Protein 2NWH (pdb70)

Nearest PDB structures (foldseek):
  2nwh-assembly1_A  TM=1.003E+00  e=3.672E-69  Agrobacterium fabrum str. C58
  7vva-assembly1_A  TM=8.431E-01  e=3.767E-26  Escherichia coli
  3kzh-assembly1_A  TM=8.431E-01  e=3.754E-25  Clostridium perfringens
  3kzh-assembly1_B  TM=8.435E-01  e=4.209E-24  Clostridium perfringens
  6znx-assembly2_B  TM=8.235E-01  e=1.277E-20  Thermus sp. 2.9

Structure (mmCIF, N/CA/C/O backbone):
data_2NWH
#
_entry.id   2NWH
#
_cell.length_a   75.930
_cell.length_b   75.930
_cell.length_c   103.608
_cell.angle_alpha   90.00
_cell.angle_beta   90.00
_cell.angle_gamma   120.00
#
_symmetry.space_group_name_H-M   'P 32 2 1'
#
loop_
_entity.id
_entity.type
_entity.pdbx_description
1 polymer 'carbohydrate kinase'
2 non-polymer 'CALCIUM ION'
3 non-polymer 'CHLORIDE ION'
4 non-polymer 'SODIUM ION'
5 water water
#
loop_
_atom_site.group_PDB
_atom_site.id
_atom_site.type_symbol
_atom_site.label_atom_id
_atom_site.label_alt_id
_atom_site.label_comp_id
_atom_site.label_asym_id
_atom_site.label_entity_id
_atom_site.label_seq_id
_atom_site.pdbx_PDB_ins_code
_atom_site.Cartn_x
_atom_site.Cartn_y
_atom_site.Cartn_z
_atom_site.occupancy
_atom_site.B_iso_or_equiv
_atom_site.auth_seq_id
_atom_site.auth_comp_id
_atom_site.auth_asym_id
_atom_site.auth_atom_id
_atom_site.pdbx_PDB_model_num
ATOM 1 N N A MET A 1 3 ? 52.201 37.207 -4.291 0.50 28.38 1 MET A N 1
ATOM 2 N N B MET A 1 3 ? 51.204 38.115 -4.358 0.50 28.96 1 MET A N 1
ATOM 3 C CA A MET A 1 3 ? 51.922 36.828 -2.852 0.50 28.85 1 MET A CA 1
ATOM 4 C CA B MET A 1 3 ? 51.623 37.313 -3.158 0.50 29.09 1 MET A CA 1
ATOM 5 C C A MET A 1 3 ? 52.732 37.671 -1.856 0.50 28.23 1 MET A C 1
ATOM 6 C C B MET A 1 3 ? 52.581 38.076 -2.237 0.50 28.40 1 MET A C 1
ATOM 7 O O A MET A 1 3 ? 53.965 37.556 -1.781 0.50 27.86 1 MET A O 1
ATOM 8 O O B MET A 1 3 ? 53.779 38.212 -2.520 0.50 27.58 1 MET A O 1
ATOM 17 N N . LYS A 1 4 ? 52.036 38.530 -1.109 1.00 27.23 2 LYS A N 1
ATOM 18 C CA . LYS A 1 4 ? 52.713 39.457 -0.219 1.00 25.79 2 LYS A CA 1
ATOM 19 C C . LYS A 1 4 ? 52.407 39.121 1.225 1.00 23.23 2 LYS A C 1
ATOM 20 O O . LYS A 1 4 ? 53.226 39.374 2.092 1.00 22.76 2 LYS A O 1
ATOM 26 N N . LYS A 1 5 ? 51.227 38.563 1.459 1.00 20.85 3 LYS A N 1
ATOM 27 C CA . LYS A 1 5 ? 50.724 38.390 2.823 1.00 19.55 3 LYS A CA 1
ATOM 28 C C . LYS A 1 5 ? 50.569 36.925 3.172 1.00 17.06 3 LYS A C 1
ATOM 29 O O . LYS A 1 5 ? 49.958 36.186 2.433 1.00 16.33 3 LYS A O 1
ATOM 35 N N . ILE A 1 6 ? 51.205 36.509 4.269 1.00 14.55 4 ILE A N 1
ATOM 36 C CA . ILE A 1 6 ? 51.179 35.116 4.639 1.00 14.19 4 ILE A CA 1
ATOM 37 C C . ILE A 1 6 ? 50.575 35.036 6.020 1.00 13.85 4 ILE A C 1
ATOM 38 O O . ILE A 1 6 ? 51.027 35.755 6.943 1.00 15.07 4 ILE A O 1
ATOM 43 N N . LEU A 1 7 ? 49.579 34.179 6.182 1.00 13.11 5 LEU A N 1
ATOM 44 C CA . LEU A 1 7 ? 49.008 33.943 7.505 1.00 13.80 5 LEU A CA 1
ATOM 45 C C . LEU A 1 7 ? 49.447 32.582 8.001 1.00 14.21 5 LEU A C 1
ATOM 46 O O . LEU A 1 7 ? 49.275 31.588 7.289 1.00 13.52 5 LEU A O 1
ATOM 51 N N . VAL A 1 8 ? 49.982 32.556 9.223 1.00 13.69 6 VAL A N 1
ATOM 52 C CA . VAL A 1 8 ? 50.474 31.338 9.868 1.00 12.43 6 VAL A CA 1
ATOM 53 C C . VAL A 1 8 ? 49.532 30.940 10.985 1.00 13.51 6 VAL A C 1
ATOM 54 O O . VAL A 1 8 ? 49.174 31.774 11.836 1.00 14.84 6 VAL A O 1
ATOM 58 N N . LEU A 1 9 ? 49.108 29.689 10.983 1.00 13.19 7 LEU A N 1
ATOM 59 C CA . LEU A 1 9 ? 48.271 29.143 12.056 1.00 14.18 7 LEU A CA 1
ATOM 60 C C . LEU A 1 9 ? 48.993 27.928 12.643 1.00 15.57 7 LEU A C 1
ATOM 61 O O . LEU A 1 9 ? 49.149 26.897 11.985 1.00 16.05 7 LEU A O 1
ATOM 66 N N . GLY A 1 10 ? 49.453 28.047 13.876 1.00 14.82 8 GLY A N 1
ATOM 67 C CA . GLY A 1 10 ? 50.367 27.053 14.394 1.00 15.40 8 GLY A CA 1
ATOM 68 C C . GLY A 1 10 ? 50.815 27.374 15.796 1.00 16.22 8 GLY A C 1
ATOM 69 O O . GLY A 1 10 ? 50.138 28.098 16.516 1.00 15.70 8 GLY A O 1
ATOM 70 N N . GLY A 1 11 ? 51.947 26.800 16.167 1.00 15.33 9 GLY A N 1
ATOM 71 C CA . GLY A 1 11 ? 52.435 26.903 17.504 1.00 17.11 9 GLY A CA 1
ATOM 72 C C . GLY A 1 11 ? 53.348 28.069 17.678 1.00 17.46 9 GLY A C 1
ATOM 73 O O . GLY A 1 11 ? 54.048 28.518 16.746 1.00 17.20 9 GLY A O 1
ATOM 74 N N . ALA A 1 12 ? 53.335 28.567 18.905 1.00 17.69 10 ALA A N 1
ATOM 75 C CA . ALA A 1 12 ? 54.188 29.636 19.312 1.00 17.75 10 ALA A CA 1
ATOM 76 C C . ALA A 1 12 ? 54.291 29.416 20.808 1.00 19.66 10 ALA A C 1
ATOM 77 O O . ALA A 1 12 ? 53.319 29.540 21.521 1.00 20.61 10 ALA A O 1
ATOM 79 N N . HIS A 1 13 ? 55.470 29.008 21.284 1.00 19.53 11 HIS A N 1
ATOM 80 C CA . HIS A 1 13 ? 55.611 28.619 22.709 1.00 19.13 11 HIS A CA 1
ATOM 81 C C . HIS A 1 13 ? 56.809 29.378 23.299 1.00 17.96 11 HIS A C 1
ATOM 82 O O . HIS A 1 13 ? 57.614 29.946 22.567 1.00 16.40 11 HIS A O 1
ATOM 89 N N . ILE A 1 14 ? 56.906 29.347 24.625 1.00 18.09 12 ILE A N 1
ATOM 90 C CA . ILE A 1 14 ? 58.096 29.821 25.316 1.00 19.19 12 ILE A CA 1
ATOM 91 C C . ILE A 1 14 ? 59.092 28.650 25.440 1.00 19.25 12 ILE A C 1
ATOM 92 O O . ILE A 1 14 ? 58.729 27.511 25.790 1.00 18.73 12 ILE A O 1
ATOM 97 N N . ASP A 1 15 ? 60.350 28.953 25.143 1.00 18.58 13 ASP A N 1
ATOM 98 C CA A ASP A 1 15 ? 61.412 27.987 25.269 0.60 18.84 13 ASP A CA 1
ATOM 99 C CA B ASP A 1 15 ? 61.451 28.012 25.251 0.40 19.21 13 ASP A CA 1
ATOM 100 C C . ASP A 1 15 ? 62.304 28.471 26.402 1.00 19.06 13 ASP A C 1
ATOM 101 O O . ASP A 1 15 ? 62.940 29.520 26.291 1.00 19.94 13 ASP A O 1
ATOM 110 N N . ARG A 1 16 ? 62.340 27.691 27.478 1.00 17.46 14 ARG A N 1
ATOM 111 C CA . ARG A 1 16 ? 63.105 28.044 28.671 1.00 18.67 14 ARG A CA 1
ATOM 112 C C . ARG A 1 16 ? 64.212 26.999 28.858 1.00 19.03 14 ARG A C 1
ATOM 113 O O . ARG A 1 16 ? 63.947 25.783 28.947 1.00 18.46 14 ARG A O 1
ATOM 121 N N . ARG A 1 17 ? 65.440 27.477 28.943 1.00 19.76 15 ARG A N 1
ATOM 122 C CA . ARG A 1 17 ? 66.588 26.602 29.025 1.00 19.39 15 ARG A CA 1
ATOM 123 C C . ARG A 1 17 ? 67.379 26.972 30.282 1.00 19.13 15 ARG A C 1
ATOM 124 O O . ARG A 1 17 ? 67.826 28.109 30.436 1.00 17.25 15 ARG A O 1
ATOM 132 N N . GLY A 1 18 ? 67.505 26.009 31.194 1.00 18.13 16 GLY A N 1
ATOM 133 C CA . GLY A 1 18 ? 68.243 26.193 32.430 1.00 18.58 16 GLY A CA 1
ATOM 134 C C . GLY A 1 18 ? 69.549 25.410 32.355 1.00 19.52 16 GLY A C 1
ATOM 135 O O . GLY A 1 18 ? 69.547 24.217 32.024 1.00 20.34 16 GLY A O 1
ATOM 136 N N . MET A 1 19 ? 70.670 26.076 32.605 1.00 16.79 17 MET A N 1
ATOM 137 C CA . MET A 1 19 ? 71.936 25.411 32.521 1.00 17.22 17 MET A CA 1
ATOM 138 C C . MET A 1 19 ? 72.577 25.398 33.885 1.00 16.94 17 MET A C 1
ATOM 139 O O . MET A 1 19 ? 72.629 26.412 34.560 1.00 17.23 17 MET A O 1
ATOM 144 N N . ILE A 1 20 ? 73.047 24.228 34.276 1.00 16.75 18 ILE A N 1
ATOM 145 C CA . ILE A 1 20 ? 73.805 24.023 35.492 1.00 17.01 18 ILE A CA 1
ATOM 146 C C . ILE A 1 20 ? 75.176 24.719 35.393 1.00 18.40 18 ILE A C 1
ATOM 147 O O . ILE A 1 20 ? 75.883 24.639 34.366 1.00 17.27 18 ILE A O 1
ATOM 152 N N . GLU A 1 21 ? 75.542 25.393 36.486 1.00 18.13 19 GLU A N 1
ATOM 153 C CA . GLU A 1 21 ? 76.740 26.237 36.513 1.00 19.64 19 GLU A CA 1
ATOM 154 C C . GLU A 1 21 ? 78.002 25.519 36.952 1.00 19.67 19 GLU A C 1
ATOM 155 O O . GLU A 1 21 ? 79.088 26.032 36.743 1.00 19.44 19 GLU A O 1
ATOM 161 N N . THR A 1 22 ? 77.856 24.352 37.564 1.00 20.51 20 THR A N 1
ATOM 162 C CA . THR A 1 22 ? 78.957 23.628 38.190 1.00 23.35 20 THR A CA 1
ATOM 163 C C . THR A 1 22 ? 78.874 22.195 37.668 1.00 24.20 20 THR A C 1
ATOM 164 O O . THR A 1 22 ? 78.140 21.922 36.726 1.00 23.07 20 THR A O 1
ATOM 168 N N . GLU A 1 23 ? 79.622 21.288 38.289 1.00 25.06 21 GLU A N 1
ATOM 169 C CA A GLU A 1 23 ? 79.481 19.864 38.016 0.60 25.69 21 GLU A CA 1
ATOM 170 C CA B GLU A 1 23 ? 79.480 19.866 38.023 0.40 25.27 21 GLU A CA 1
ATOM 171 C C . GLU A 1 23 ? 78.060 19.421 38.375 1.00 25.17 21 GLU A C 1
ATOM 172 O O . GLU A 1 23 ? 77.483 19.874 39.368 1.00 25.65 21 GLU A O 1
ATOM 183 N N . THR A 1 24 ? 77.501 18.516 37.585 1.00 24.21 22 THR A N 1
ATOM 184 C CA . THR A 1 24 ? 76.147 18.017 37.822 1.00 23.67 22 THR A CA 1
ATOM 185 C C . THR A 1 24 ? 76.062 17.103 39.048 1.00 24.37 22 THR A C 1
ATOM 186 O O . THR A 1 24 ? 76.867 16.167 39.193 1.00 24.87 22 THR A O 1
ATOM 190 N N . ALA A 1 25 ? 75.084 17.377 39.909 1.00 24.11 23 ALA A N 1
ATOM 191 C CA . ALA A 1 25 ? 74.613 16.434 40.925 1.00 25.96 23 ALA A CA 1
ATOM 192 C C . ALA A 1 25 ? 73.311 15.805 40.442 1.00 25.62 23 ALA A C 1
ATOM 193 O O . ALA A 1 25 ? 72.228 16.428 40.545 1.00 25.35 23 ALA A O 1
ATOM 195 N N . PRO A 1 26 ? 73.392 14.580 39.867 1.00 26.29 24 PRO A N 1
ATOM 196 C CA . PRO A 1 26 ? 72.187 13.951 39.336 1.00 25.18 24 PRO A CA 1
ATOM 197 C C . PRO A 1 26 ? 71.128 13.684 40.405 1.00 24.18 24 PRO A C 1
ATOM 198 O O . PRO A 1 26 ? 71.459 13.443 41.573 1.00 23.73 24 PRO A O 1
ATOM 202 N N . GLY A 1 27 ? 69.870 13.764 40.000 1.00 22.59 25 GLY A N 1
ATOM 203 C CA . GLY A 1 27 ? 68.735 13.520 40.870 1.00 22.16 25 GLY A CA 1
ATOM 204 C C . GLY A 1 27 ? 68.703 14.447 42.052 1.00 22.86 25 GLY A C 1
ATOM 205 O O . GLY A 1 27 ? 68.199 14.079 43.118 1.00 22.59 25 GLY A O 1
ATOM 206 N N . ALA A 1 28 ? 69.279 15.643 41.895 1.00 22.71 26 ALA A N 1
ATOM 207 C CA . ALA A 1 28 ? 69.409 16.583 43.020 1.00 22.76 26 ALA A CA 1
ATOM 208 C C . ALA A 1 28 ? 69.356 18.060 42.556 1.00 22.24 26 ALA A C 1
ATOM 209 O O . ALA A 1 28 ? 69.271 18.333 41.351 1.00 21.34 26 ALA A O 1
ATOM 211 N N . SER A 1 29 ? 69.405 18.999 43.508 1.00 21.65 27 SER A N 1
ATOM 212 C CA . SER A 1 29 ? 69.458 20.441 43.162 1.00 21.20 27 SER A CA 1
ATOM 213 C C . SER A 1 29 ? 70.817 20.837 42.646 1.00 21.26 27 SER A C 1
ATOM 214 O O . SER A 1 29 ? 71.841 20.358 43.148 1.00 20.31 27 SER A O 1
ATOM 217 N N . ASN A 1 30 ? 70.816 21.759 41.690 1.00 20.57 28 ASN A N 1
ATOM 218 C CA . ASN A 1 30 ? 72.026 22.282 41.097 1.00 20.29 28 ASN A CA 1
ATOM 219 C C . ASN A 1 30 ? 71.848 23.771 40.911 1.00 19.98 28 ASN A C 1
ATOM 220 O O . ASN A 1 30 ? 70.755 24.209 40.563 1.00 19.67 28 ASN A O 1
ATOM 225 N N . PRO A 1 31 ? 72.914 24.561 41.147 1.00 20.94 29 PRO A N 1
ATOM 226 C CA . PRO A 1 31 ? 72.776 25.980 40.832 1.00 20.78 29 PRO A CA 1
ATOM 227 C C . PRO A 1 31 ? 72.750 26.211 39.330 1.00 20.89 29 PRO A C 1
ATOM 228 O O . PRO A 1 31 ? 73.555 25.629 38.559 1.00 21.42 29 PRO A O 1
ATOM 232 N N . GLY A 1 32 ? 71.846 27.070 38.918 1.00 21.06 30 GLY A N 1
ATOM 233 C CA . GLY A 1 32 ? 71.668 27.327 37.491 1.00 21.04 30 GLY A CA 1
ATOM 234 C C . GLY A 1 32 ? 71.038 28.664 37.204 1.00 21.73 30 GLY A C 1
ATOM 235 O O . GLY A 1 32 ? 70.676 29.402 38.112 1.00 20.39 30 GLY A O 1
ATOM 236 N N . SER A 1 33 ? 70.890 28.968 35.923 1.00 22.67 31 SER A N 1
ATOM 237 C CA . SER A 1 33 ? 70.264 30.193 35.506 1.00 24.20 31 SER A CA 1
ATOM 238 C C . SER A 1 33 ? 69.472 29.899 34.249 1.00 22.75 31 SER A C 1
ATOM 239 O O . SER A 1 33 ? 69.797 28.950 33.550 1.00 23.03 31 SER A O 1
ATOM 242 N N . TRP A 1 34 ? 68.436 30.692 33.989 1.00 22.49 32 TRP A N 1
ATOM 243 C CA . TRP A 1 34 ? 67.407 30.380 32.969 1.00 21.30 32 TRP A CA 1
ATOM 244 C C . TRP A 1 34 ? 67.556 31.342 31.802 1.00 21.78 32 TRP A C 1
ATOM 245 O O . TRP A 1 34 ? 67.746 32.557 32.053 1.00 22.93 32 TRP A O 1
ATOM 256 N N . MET A 1 35 ? 67.574 30.803 30.577 1.00 18.66 33 MET A N 1
ATOM 257 C CA A MET A 1 35 ? 67.560 31.617 29.368 0.60 20.14 33 MET A CA 1
ATOM 258 C CA B MET A 1 35 ? 67.536 31.605 29.348 0.40 19.98 33 MET A CA 1
ATOM 259 C C . MET A 1 35 ? 66.128 31.393 28.805 1.00 20.18 33 MET A C 1
ATOM 260 O O . MET A 1 35 ? 65.652 30.263 28.797 1.00 21.14 33 MET A O 1
ATOM 269 N N . GLU A 1 36 ? 65.448 32.459 28.369 1.00 20.07 34 GLU A N 1
ATOM 270 C CA . GLU A 1 36 ? 64.101 32.282 27.767 1.00 20.65 34 GLU A CA 1
ATOM 271 C C . GLU A 1 36 ? 64.069 32.865 26.347 1.00 20.30 34 GLU A C 1
ATOM 272 O O . GLU A 1 36 ? 64.675 33.908 26.081 1.00 20.69 34 GLU A O 1
ATOM 278 N N . GLU A 1 37 ? 63.369 32.215 25.437 1.00 19.73 35 GLU A N 1
ATOM 279 C CA . GLU A 1 37 ? 63.098 32.839 24.152 1.00 19.98 35 GLU A CA 1
ATOM 280 C C . GLU A 1 37 ? 61.876 32.219 23.531 1.00 19.27 35 GLU A C 1
ATOM 281 O O . GLU A 1 37 ? 61.414 31.182 23.967 1.00 18.69 35 GLU A O 1
ATOM 287 N N . ALA A 1 38 ? 61.371 32.842 22.487 1.00 18.45 36 ALA A N 1
ATOM 288 C CA . ALA A 1 38 ? 60.194 32.267 21.837 1.00 18.03 36 ALA A CA 1
ATOM 289 C C . ALA A 1 38 ? 60.603 31.182 20.819 1.00 17.14 36 ALA A C 1
ATOM 290 O O . ALA A 1 38 ? 61.723 31.194 20.238 1.00 15.65 36 ALA A O 1
ATOM 292 N N . GLY A 1 39 ? 59.706 30.239 20.602 1.00 15.99 37 GLY A N 1
ATOM 293 C CA . GLY A 1 39 ? 59.901 29.185 19.612 1.00 17.13 37 GLY A CA 1
ATOM 294 C C . GLY A 1 39 ? 58.593 28.634 19.086 1.00 16.24 37 GLY A C 1
ATOM 295 O O . GLY A 1 39 ? 57.534 29.277 19.258 1.00 16.65 37 GLY A O 1
ATOM 296 N N . GLY A 1 40 ? 58.660 27.442 18.487 1.00 16.34 38 GLY A N 1
ATOM 297 C CA . GLY A 1 40 ? 57.480 26.795 17.858 1.00 17.59 38 GLY A CA 1
ATOM 298 C C . GLY A 1 40 ? 57.684 26.786 16.350 1.00 17.83 38 GLY A C 1
ATOM 299 O O . GLY A 1 40 ? 58.153 27.781 15.764 1.00 17.41 38 GLY A O 1
ATOM 300 N N . GLY A 1 41 ? 57.380 25.660 15.709 1.00 17.19 39 GLY A N 1
ATOM 301 C CA . GLY A 1 41 ? 57.640 25.529 14.264 1.00 17.94 39 GLY A CA 1
ATOM 302 C C . GLY A 1 41 ? 56.996 26.650 13.456 1.00 16.65 39 GLY A C 1
ATOM 303 O O . GLY A 1 41 ? 57.667 27.377 12.691 1.00 16.53 39 GLY A O 1
ATOM 304 N N . GLY A 1 42 ? 55.684 26.801 13.623 1.00 16.36 40 GLY A N 1
ATOM 305 C CA . GLY A 1 42 ? 54.973 27.866 12.899 1.00 14.61 40 GLY A CA 1
ATOM 306 C C . GLY A 1 42 ? 55.497 29.244 13.222 1.00 15.00 40 GLY A C 1
ATOM 307 O O . GLY A 1 42 ? 55.708 30.071 12.314 1.00 14.17 40 GLY A O 1
ATOM 308 N N . PHE A 1 43 ? 55.709 29.533 14.511 1.00 15.00 41 PHE A N 1
ATOM 309 C CA . PHE A 1 43 ? 56.210 30.843 14.892 1.00 15.17 41 PHE A CA 1
ATOM 310 C C . PHE A 1 43 ? 57.599 31.143 14.295 1.00 13.17 41 PHE A C 1
ATOM 311 O O . PHE A 1 43 ? 57.861 32.263 13.787 1.00 13.04 41 PHE A O 1
ATOM 319 N N . ASN A 1 44 ? 58.469 30.149 14.329 1.00 13.02 42 ASN A N 1
ATOM 320 C CA . ASN A 1 44 ? 59.845 30.327 13.810 1.00 13.33 42 ASN A CA 1
ATOM 321 C C . ASN A 1 44 ? 59.782 30.561 12.285 1.00 13.93 42 ASN A C 1
ATOM 322 O O . ASN A 1 44 ? 60.469 31.454 11.738 1.00 13.76 42 ASN A O 1
ATOM 327 N N . ALA A 1 45 ? 58.916 29.802 11.601 1.00 12.62 43 ALA A N 1
ATOM 328 C CA . ALA A 1 45 ? 58.773 30.011 10.153 1.00 13.56 43 ALA A CA 1
ATOM 329 C C . ALA A 1 45 ? 58.196 31.409 9.876 1.00 13.86 43 ALA A C 1
ATOM 330 O O . ALA A 1 45 ? 58.587 32.075 8.908 1.00 13.80 43 ALA A O 1
ATOM 332 N N . ALA A 1 46 ? 57.261 31.875 10.728 1.00 14.22 44 ALA A N 1
ATOM 333 C CA . ALA A 1 46 ? 56.639 33.198 10.536 1.00 13.87 44 ALA A CA 1
ATOM 334 C C . ALA A 1 46 ? 57.703 34.262 10.615 1.00 14.61 44 ALA A C 1
ATOM 335 O O . ALA A 1 46 ? 57.732 35.146 9.758 1.00 14.43 44 ALA A O 1
ATOM 337 N N . ARG A 1 47 ? 58.526 34.214 11.660 1.00 14.74 45 ARG A N 1
ATOM 338 C CA . ARG A 1 47 ? 59.638 35.159 11.791 1.00 13.83 45 ARG A CA 1
ATOM 339 C C . ARG A 1 47 ? 60.512 35.084 10.576 1.00 14.64 45 ARG A C 1
ATOM 340 O O . ARG A 1 47 ? 60.921 36.130 10.058 1.00 14.62 45 ARG A O 1
ATOM 348 N N . ASN A 1 48 ? 60.818 33.877 10.123 1.00 13.43 46 ASN A N 1
ATOM 349 C CA . ASN A 1 48 ? 61.736 33.747 8.972 1.00 15.17 46 ASN A CA 1
ATOM 350 C C . ASN A 1 48 ? 61.163 34.381 7.728 1.00 15.40 46 ASN A C 1
ATOM 351 O O . ASN A 1 48 ? 61.881 35.073 6.998 1.00 14.95 46 ASN A O 1
ATOM 356 N N . LEU A 1 49 ? 59.878 34.123 7.458 1.00 13.70 47 LEU A N 1
ATOM 357 C CA . LEU A 1 49 ? 59.227 34.710 6.297 1.00 14.37 47 LEU A CA 1
ATOM 358 C C . LEU A 1 49 ? 59.212 36.217 6.362 1.00 15.66 47 LEU A C 1
ATOM 359 O O . LEU A 1 49 ? 59.405 36.892 5.340 1.00 15.32 47 LEU A O 1
ATOM 364 N N . SER A 1 50 ? 58.978 36.767 7.545 1.00 14.55 48 SER A N 1
ATOM 365 C CA . SER A 1 50 ? 59.065 38.236 7.727 1.00 16.65 48 SER A CA 1
ATOM 366 C C . SER A 1 50 ? 60.474 38.802 7.436 1.00 17.60 48 SER A C 1
ATOM 367 O O . SER A 1 50 ? 60.652 39.833 6.726 1.00 18.00 48 SER A O 1
ATOM 370 N N . ARG A 1 51 ? 61.472 38.091 7.927 1.00 16.84 49 ARG A N 1
ATOM 371 C CA . ARG A 1 51 ? 62.896 38.428 7.656 1.00 16.76 49 ARG A CA 1
ATOM 372 C C . ARG A 1 51 ? 63.247 38.416 6.185 1.00 17.24 49 ARG A C 1
ATOM 373 O O . ARG A 1 51 ? 64.163 39.132 5.769 1.00 18.30 49 ARG A O 1
ATOM 381 N N . LEU A 1 52 ? 62.530 37.585 5.433 1.00 16.83 50 LEU A N 1
ATOM 382 C CA . LEU A 1 52 ? 62.686 37.491 3.980 1.00 18.31 50 LEU A CA 1
ATOM 383 C C . LEU A 1 52 ? 61.773 38.441 3.207 1.00 19.37 50 LEU A C 1
ATOM 384 O O . LEU A 1 52 ? 61.712 38.386 1.982 1.00 20.20 50 LEU A O 1
ATOM 389 N N . GLY A 1 53 ? 61.079 39.332 3.915 1.00 19.13 51 GLY A N 1
ATOM 390 C CA . GLY A 1 53 ? 60.403 40.451 3.234 1.00 19.60 51 GLY A CA 1
ATOM 391 C C . GLY A 1 53 ? 58.886 40.366 3.137 1.00 19.71 51 GLY A C 1
ATOM 392 O O . GLY A 1 53 ? 58.230 41.294 2.665 1.00 18.87 51 GLY A O 1
ATOM 393 N N . PHE A 1 54 ? 58.302 39.265 3.608 1.00 19.59 52 PHE A N 1
ATOM 394 C CA . PHE A 1 54 ? 56.842 39.118 3.501 1.00 18.62 52 PHE A CA 1
ATOM 395 C C . PHE A 1 54 ? 56.121 39.826 4.619 1.00 18.54 52 PHE A C 1
ATOM 396 O O . PHE A 1 54 ? 56.692 40.053 5.661 1.00 17.27 52 PHE A O 1
ATOM 404 N N . GLU A 1 55 ? 54.847 40.148 4.389 1.00 18.53 53 GLU A N 1
ATOM 405 C CA . GLU A 1 55 ? 54.011 40.739 5.436 1.00 18.12 53 GLU A CA 1
ATOM 406 C C . GLU A 1 55 ? 53.361 39.539 6.144 1.00 17.24 53 GLU A C 1
ATOM 407 O O . GLU A 1 55 ? 52.498 38.882 5.587 1.00 17.57 53 GLU A O 1
ATOM 413 N N . VAL A 1 56 ? 53.823 39.226 7.349 1.00 15.87 54 VAL A N 1
ATOM 414 C CA . VAL A 1 56 ? 53.425 37.953 7.993 1.00 14.52 54 VAL A CA 1
ATOM 415 C C . VAL A 1 56 ? 52.567 38.233 9.204 1.00 15.04 54 VAL A C 1
ATOM 416 O O . VAL A 1 56 ? 52.885 39.145 9.989 1.00 15.32 54 VAL A O 1
ATOM 420 N N . ARG A 1 57 ? 51.478 37.459 9.331 1.00 13.81 55 ARG A N 1
ATOM 421 C CA . ARG A 1 57 ? 50.621 37.491 10.525 1.00 14.70 55 ARG A CA 1
ATOM 422 C C . ARG A 1 57 ? 50.547 36.061 11.089 1.00 14.88 55 ARG A C 1
ATOM 423 O O . ARG A 1 57 ? 50.578 35.079 10.317 1.00 16.49 55 ARG A O 1
ATOM 431 N N . ILE A 1 58 ? 50.469 35.930 12.411 1.00 13.94 56 ILE A N 1
ATOM 432 C CA . ILE A 1 58 ? 50.312 34.586 13.027 1.00 13.95 56 ILE A CA 1
ATOM 433 C C . ILE A 1 58 ? 49.122 34.544 14.001 1.00 14.19 56 ILE A C 1
ATOM 434 O O . ILE A 1 58 ? 48.891 35.490 14.758 1.00 16.68 56 ILE A O 1
ATOM 439 N N . ILE A 1 59 ? 48.401 33.426 13.984 1.00 13.90 57 ILE A N 1
ATOM 440 C CA . ILE A 1 59 ? 47.357 33.141 14.964 1.00 14.29 57 ILE A CA 1
ATOM 441 C C . ILE A 1 59 ? 47.806 31.866 15.696 1.00 14.74 57 ILE A C 1
ATOM 442 O O . ILE A 1 59 ? 47.884 30.769 15.083 1.00 14.81 57 ILE A O 1
ATOM 447 N N . ALA A 1 60 ? 48.172 32.035 16.978 1.00 15.42 58 ALA A N 1
ATOM 448 C CA . ALA A 1 60 ? 48.523 30.903 17.834 1.00 15.95 58 ALA A CA 1
ATOM 449 C C . ALA A 1 60 ? 47.744 30.955 19.154 1.00 15.25 58 ALA A C 1
ATOM 450 O O . ALA A 1 60 ? 47.553 32.054 19.708 1.00 17.29 58 ALA A O 1
ATOM 452 N N . PRO A 1 61 ? 47.346 29.790 19.690 1.00 16.51 59 PRO A N 1
ATOM 453 C CA . PRO A 1 61 ? 46.738 29.757 21.044 1.00 17.38 59 PRO A CA 1
ATOM 454 C C . PRO A 1 61 ? 47.733 30.389 22.004 1.00 17.36 59 PRO A C 1
ATOM 455 O O . PRO A 1 61 ? 48.954 30.169 21.885 1.00 19.82 59 PRO A O 1
ATOM 459 N N . ARG A 1 62 ? 47.243 31.246 22.886 1.00 17.70 60 ARG A N 1
ATOM 460 C CA . ARG A 1 62 ? 48.118 32.033 23.748 1.00 17.50 60 ARG A CA 1
ATOM 461 C C . ARG A 1 62 ? 47.472 32.095 25.137 1.00 18.06 60 ARG A C 1
ATOM 462 O O . ARG A 1 62 ? 46.263 32.233 25.251 1.00 18.58 60 ARG A O 1
ATOM 470 N N . GLY A 1 63 ? 48.291 32.067 26.176 1.00 17.73 61 GLY A N 1
ATOM 471 C CA . GLY A 1 63 ? 47.795 32.283 27.544 1.00 18.21 61 GLY A CA 1
ATOM 472 C C . GLY A 1 63 ? 47.678 33.746 27.974 1.00 18.38 61 GLY A C 1
ATOM 473 O O . GLY A 1 63 ? 48.159 34.642 27.292 1.00 18.56 61 GLY A O 1
ATOM 474 N N . GLY A 1 64 ? 47.083 34.000 29.138 1.00 19.82 62 GLY A N 1
ATOM 475 C CA . GLY A 1 64 ? 47.005 35.359 29.626 1.00 20.07 62 GLY A CA 1
ATOM 476 C C . GLY A 1 64 ? 48.195 35.763 30.486 1.00 22.47 62 GLY A C 1
ATOM 477 O O . GLY A 1 64 ? 48.005 36.468 31.474 1.00 23.19 62 GLY A O 1
ATOM 478 N N . ASP A 1 65 ? 49.401 35.317 30.135 1.00 22.03 63 ASP A N 1
ATOM 479 C CA . ASP A 1 65 ? 50.576 35.424 31.012 1.00 21.47 63 ASP A CA 1
ATOM 480 C C . ASP A 1 65 ? 51.727 36.237 30.444 1.00 21.23 63 ASP A C 1
ATOM 481 O O . ASP A 1 65 ? 51.761 36.602 29.255 1.00 21.40 63 ASP A O 1
ATOM 486 N N . VAL A 1 66 ? 52.712 36.503 31.297 1.00 22.31 64 VAL A N 1
ATOM 487 C CA . VAL A 1 66 ? 53.905 37.195 30.850 1.00 21.00 64 VAL A CA 1
ATOM 488 C C . VAL A 1 66 ? 54.733 36.398 29.833 1.00 21.42 64 VAL A C 1
ATOM 489 O O . VAL A 1 66 ? 55.411 37.001 28.993 1.00 20.47 64 VAL A O 1
ATOM 493 N N . THR A 1 67 ? 54.730 35.067 29.917 1.00 20.50 65 THR A N 1
ATOM 494 C CA . THR A 1 67 ? 55.463 34.311 28.923 1.00 21.80 65 THR A CA 1
ATOM 495 C C . THR A 1 67 ? 54.852 34.541 27.540 1.00 20.21 65 THR A C 1
ATOM 496 O O . THR A 1 67 ? 55.571 34.590 26.553 1.00 21.47 65 THR A O 1
ATOM 500 N N . GLY A 1 68 ? 53.530 34.712 27.489 1.00 19.97 66 GLY A N 1
ATOM 501 C CA . GLY A 1 68 ? 52.811 34.942 26.223 1.00 19.78 66 GLY A CA 1
ATOM 502 C C . GLY A 1 68 ? 53.226 36.287 25.663 1.00 20.46 66 GLY A C 1
ATOM 503 O O . GLY A 1 68 ? 53.349 36.453 24.436 1.00 19.91 66 GLY A O 1
ATOM 504 N N . GLU A 1 69 ? 53.443 37.249 26.561 1.00 20.63 67 GLU A N 1
ATOM 505 C CA . GLU A 1 69 ? 53.882 38.594 26.163 1.00 22.41 67 GLU A CA 1
ATOM 506 C C . GLU A 1 69 ? 55.316 38.566 25.615 1.00 20.94 67 GLU A C 1
ATOM 507 O O . GLU A 1 69 ? 55.657 39.321 24.694 1.00 21.29 67 GLU A O 1
ATOM 513 N N . VAL A 1 70 ? 56.150 37.674 26.144 1.00 20.32 68 VAL A N 1
ATOM 514 C CA . VAL A 1 70 ? 57.502 37.468 25.621 1.00 18.32 68 VAL A CA 1
ATOM 515 C C . VAL A 1 70 ? 57.429 36.965 24.137 1.00 18.85 68 VAL A C 1
ATOM 516 O O . VAL A 1 70 ? 58.201 37.424 23.262 1.00 17.43 68 VAL A O 1
ATOM 520 N N . VAL A 1 71 ? 56.505 36.047 23.872 1.00 17.63 69 VAL A N 1
ATOM 521 C CA . VAL A 1 71 ? 56.295 35.558 22.489 1.00 18.46 69 VAL A CA 1
ATOM 522 C C . VAL A 1 71 ? 55.813 36.704 21.594 1.00 18.02 69 VAL A C 1
ATOM 523 O O . VAL A 1 71 ? 56.308 36.912 20.465 1.00 17.79 69 VAL A O 1
ATOM 527 N N . ALA A 1 72 ? 54.802 37.403 22.067 1.00 17.42 70 ALA A N 1
ATOM 528 C CA . ALA A 1 72 ? 54.308 38.569 21.350 1.00 18.70 70 ALA A CA 1
ATOM 529 C C . ALA A 1 72 ? 55.442 39.567 21.015 1.00 19.99 70 ALA A C 1
ATOM 530 O O . ALA A 1 72 ? 55.533 40.076 19.889 1.00 20.96 70 ALA A O 1
ATOM 532 N N . GLU A 1 73 ? 56.314 39.829 21.975 1.00 20.16 71 GLU A N 1
ATOM 533 C CA . GLU A 1 73 ? 57.434 40.759 21.754 1.00 20.88 71 GLU A CA 1
ATOM 534 C C . GLU A 1 73 ? 58.413 40.256 20.701 1.00 19.55 71 GLU A C 1
ATOM 535 O O . GLU A 1 73 ? 58.933 41.056 19.883 1.00 18.83 71 GLU A O 1
ATOM 541 N N . ALA A 1 74 ? 58.708 38.953 20.742 1.00 18.70 72 ALA A N 1
ATOM 542 C CA . ALA A 1 74 ? 59.603 38.343 19.757 1.00 18.49 72 ALA A CA 1
ATOM 543 C C . ALA A 1 74 ? 58.957 38.432 18.361 1.00 18.16 72 ALA A C 1
ATOM 544 O O . ALA A 1 74 ? 59.666 38.627 17.363 1.00 18.66 72 ALA A O 1
ATOM 546 N N . ALA A 1 75 ? 57.633 38.250 18.295 1.00 18.66 73 ALA A N 1
ATOM 547 C CA . ALA A 1 75 ? 56.882 38.483 17.044 1.00 18.97 73 ALA A CA 1
ATOM 548 C C . ALA A 1 75 ? 57.125 39.922 16.526 1.00 19.54 73 ALA A C 1
ATOM 549 O O . ALA A 1 75 ? 57.546 40.112 15.380 1.00 20.29 73 ALA A O 1
ATOM 551 N N . ARG A 1 76 ? 56.864 40.917 17.371 1.00 20.56 74 ARG A N 1
ATOM 552 C CA . ARG A 1 76 ? 57.050 42.314 16.993 1.00 21.79 74 ARG A CA 1
ATOM 553 C C . ARG A 1 76 ? 58.477 42.621 16.580 1.00 21.67 74 ARG A C 1
ATOM 554 O O . ARG A 1 76 ? 58.678 43.365 15.594 1.00 21.54 74 ARG A O 1
ATOM 562 N N . GLN A 1 77 ? 59.470 42.040 17.276 1.00 20.89 75 GLN A N 1
ATOM 563 C CA A GLN A 1 77 ? 60.878 42.255 16.925 0.50 21.24 75 GLN A CA 1
ATOM 564 C CA B GLN A 1 77 ? 60.881 42.266 16.920 0.50 21.12 75 GLN A CA 1
ATOM 565 C C . GLN A 1 77 ? 61.210 41.780 15.516 1.00 21.09 75 GLN A C 1
ATOM 566 O O . GLN A 1 77 ? 62.100 42.317 14.849 1.00 19.38 75 GLN A O 1
ATOM 577 N N . ALA A 1 78 ? 60.502 40.747 15.070 1.00 19.73 76 ALA A N 1
ATOM 578 C CA . ALA A 1 78 ? 60.737 40.187 13.750 1.00 19.28 76 ALA A CA 1
ATOM 579 C C . ALA A 1 78 ? 59.785 40.785 12.709 1.00 19.29 76 ALA A C 1
ATOM 580 O O . ALA A 1 78 ? 59.808 40.373 11.539 1.00 20.18 76 ALA A O 1
ATOM 582 N N . GLY A 1 79 ? 58.958 41.742 13.115 1.00 18.01 77 GLY A N 1
ATOM 583 C CA . GLY A 1 79 ? 57.969 42.331 12.177 1.00 19.56 77 GLY A CA 1
ATOM 584 C C . GLY A 1 79 ? 56.730 41.482 11.890 1.00 19.18 77 GLY A C 1
ATOM 585 O O . GLY A 1 79 ? 55.959 41.769 10.968 1.00 19.06 77 GLY A O 1
ATOM 586 N N . VAL A 1 80 ? 56.488 40.460 12.712 1.00 18.79 78 VAL A N 1
ATOM 587 C CA . VAL A 1 80 ? 55.320 39.594 12.527 1.00 17.17 78 VAL A CA 1
ATOM 588 C C . VAL A 1 80 ? 54.176 40.225 13.280 1.00 18.84 78 VAL A C 1
ATOM 589 O O . VAL A 1 80 ? 54.327 40.586 14.472 1.00 17.88 78 VAL A O 1
ATOM 593 N N . GLU A 1 81 ? 53.027 40.311 12.614 1.00 18.30 79 GLU A N 1
ATOM 594 C CA . GLU A 1 81 ? 51.774 40.714 13.266 1.00 18.85 79 GLU A CA 1
ATOM 595 C C . GLU A 1 81 ? 51.228 39.552 14.100 1.00 18.52 79 GLU A C 1
ATOM 596 O O . GLU A 1 81 ? 50.867 38.505 13.576 1.00 18.04 79 GLU A O 1
ATOM 602 N N . ASP A 1 82 ? 51.216 39.738 15.407 1.00 18.62 80 ASP A N 1
ATOM 603 C CA . ASP A 1 82 ? 50.782 38.710 16.363 1.00 20.12 80 ASP A CA 1
ATOM 604 C C . ASP A 1 82 ? 49.336 38.978 16.698 1.00 18.92 80 ASP A C 1
ATOM 605 O O . ASP A 1 82 ? 49.047 39.944 17.412 1.00 19.82 80 ASP A O 1
ATOM 610 N N . THR A 1 83 ? 48.437 38.138 16.205 1.00 17.63 81 THR A N 1
ATOM 611 C CA . THR A 1 83 ? 47.012 38.222 16.616 1.00 16.72 81 THR A CA 1
ATOM 612 C C . THR A 1 83 ? 46.647 36.892 17.283 1.00 17.07 81 THR A C 1
ATOM 613 O O . THR A 1 83 ? 46.165 35.992 16.643 1.00 16.03 81 THR A O 1
ATOM 617 N N . PRO A 1 84 ? 46.916 36.757 18.589 1.00 17.24 82 PRO A N 1
ATOM 618 C CA . PRO A 1 84 ? 46.821 35.461 19.263 1.00 17.19 82 PRO A CA 1
ATOM 619 C C . PRO A 1 84 ? 45.392 35.026 19.536 1.00 17.25 82 PRO A C 1
ATOM 620 O O . PRO A 1 84 ? 44.463 35.871 19.681 1.00 17.62 82 PRO A O 1
ATOM 624 N N . PHE A 1 85 ? 45.201 33.707 19.608 1.00 18.08 83 PHE A N 1
ATOM 625 C CA . PHE A 1 85 ? 43.931 33.130 20.103 1.00 17.30 83 PHE A CA 1
ATOM 626 C C . PHE A 1 85 ? 44.066 33.035 21.626 1.00 16.70 83 PHE A C 1
ATOM 627 O O . PHE A 1 85 ? 44.449 32.007 22.176 1.00 16.51 83 PHE A O 1
ATOM 635 N N . THR A 1 86 ? 43.775 34.138 22.309 1.00 17.39 84 THR A N 1
ATOM 636 C CA . THR A 1 86 ? 44.081 34.303 23.763 1.00 18.46 84 THR A CA 1
ATOM 637 C C . THR A 1 86 ? 43.055 33.656 24.664 1.00 18.35 84 THR A C 1
ATOM 638 O O . THR A 1 86 ? 41.823 33.869 24.474 1.00 17.79 84 THR A O 1
ATOM 642 N N . PHE A 1 87 ? 43.544 32.875 25.644 1.00 17.70 85 PHE A N 1
ATOM 643 C CA . PHE A 1 87 ? 42.704 32.295 26.708 1.00 18.86 85 PHE A CA 1
ATOM 644 C C . PHE A 1 87 ? 43.236 32.772 28.034 1.00 18.13 85 PHE A C 1
ATOM 645 O O . PHE A 1 87 ? 44.239 32.265 28.535 1.00 17.88 85 PHE A O 1
ATOM 653 N N . LEU A 1 88 ? 42.596 33.822 28.542 1.00 18.34 86 LEU A N 1
ATOM 654 C CA . LEU A 1 88 ? 43.180 34.628 29.614 1.00 19.21 86 LEU A CA 1
ATOM 655 C C . LEU A 1 88 ? 43.414 33.840 30.895 1.00 20.18 86 LEU A C 1
ATOM 656 O O . LEU A 1 88 ? 44.414 34.093 31.619 1.00 21.21 86 LEU A O 1
ATOM 661 N N . ASP A 1 89 ? 42.560 32.844 31.134 1.00 19.64 87 ASP A N 1
ATOM 662 C CA . ASP A 1 89 ? 42.696 31.920 32.286 1.00 21.04 87 ASP A CA 1
ATOM 663 C C . ASP A 1 89 ? 43.822 30.873 32.165 1.00 21.35 87 ASP A C 1
ATOM 664 O O . ASP A 1 89 ? 44.112 30.148 33.119 1.00 21.52 87 ASP A O 1
ATOM 669 N N . ARG A 1 90 ? 44.455 30.760 31.003 1.00 20.76 88 ARG A N 1
ATOM 670 C CA . ARG A 1 90 ? 45.388 29.643 30.771 1.00 19.59 88 ARG A CA 1
ATOM 671 C C . ARG A 1 90 ? 46.822 30.096 30.609 1.00 19.24 88 ARG A C 1
ATOM 672 O O . ARG A 1 90 ? 47.114 31.311 30.499 1.00 18.55 88 ARG A O 1
ATOM 680 N N . ARG A 1 91 ? 47.725 29.114 30.634 1.00 18.71 89 ARG A N 1
ATOM 681 C CA . ARG A 1 91 ? 49.167 29.383 30.450 1.00 19.99 89 ARG A CA 1
ATOM 682 C C . ARG A 1 91 ? 49.583 29.129 29.000 1.00 18.88 89 ARG A C 1
ATOM 683 O O . ARG A 1 91 ? 49.106 28.184 28.386 1.00 18.50 89 ARG A O 1
ATOM 691 N N . THR A 1 92 ? 50.513 29.941 28.509 1.00 19.00 90 THR A N 1
ATOM 692 C CA . THR A 1 92 ? 51.074 29.792 27.168 1.00 19.51 90 THR A CA 1
ATOM 693 C C . THR A 1 92 ? 51.896 28.482 27.119 1.00 18.36 90 THR A C 1
ATOM 694 O O . THR A 1 92 ? 52.592 28.117 28.097 1.00 19.25 90 THR A O 1
ATOM 698 N N . PRO A 1 93 ? 51.776 27.704 26.030 1.00 19.37 91 PRO A N 1
ATOM 699 C CA . PRO A 1 93 ? 52.574 26.468 25.959 1.00 18.00 91 PRO A CA 1
ATOM 700 C C . PRO A 1 93 ? 54.075 26.738 26.213 1.00 18.03 91 PRO A C 1
ATOM 701 O O . PRO A 1 93 ? 54.577 27.815 25.894 1.00 17.49 91 PRO A O 1
ATOM 705 N N . SER A 1 94 ? 54.775 25.748 26.748 1.00 17.24 92 SER A N 1
ATOM 706 C CA . SER A 1 94 ? 56.200 25.923 27.125 1.00 17.74 92 SER A CA 1
ATOM 707 C C . SER A 1 94 ? 56.973 24.665 26.883 1.00 17.58 92 SER A C 1
ATOM 708 O O . SER A 1 94 ? 56.420 23.566 26.985 1.00 18.10 92 SER A O 1
ATOM 711 N N . TYR A 1 95 ? 58.243 24.818 26.480 1.00 16.04 93 TYR A N 1
ATOM 712 C CA . TYR A 1 95 ? 59.233 23.753 26.445 1.00 15.93 93 TYR A CA 1
ATOM 713 C C . TYR A 1 95 ? 60.343 24.167 27.464 1.00 15.61 93 TYR A C 1
ATOM 714 O O . TYR A 1 95 ? 60.957 25.218 27.330 1.00 14.50 93 TYR A O 1
ATOM 723 N N . THR A 1 96 ? 60.572 23.350 28.486 1.00 13.91 94 THR A N 1
ATOM 724 C CA . THR A 1 96 ? 61.541 23.681 29.543 1.00 15.96 94 THR A CA 1
ATOM 725 C C . THR A 1 96 ? 62.608 22.600 29.588 1.00 16.29 94 THR A C 1
ATOM 726 O O . THR A 1 96 ? 62.276 21.447 29.762 1.00 17.09 94 THR A O 1
ATOM 730 N N . ALA A 1 97 ? 63.879 22.958 29.367 1.00 17.11 95 ALA A N 1
ATOM 731 C CA . ALA A 1 97 ? 64.967 21.985 29.396 1.00 17.48 95 ALA A CA 1
ATOM 732 C C . ALA A 1 97 ? 65.934 22.334 30.520 1.00 17.40 95 ALA A C 1
ATOM 733 O O . ALA A 1 97 ? 66.224 23.532 30.792 1.00 19.30 95 ALA A O 1
ATOM 735 N N . ILE A 1 98 ? 66.478 21.310 31.141 1.00 16.03 96 ILE A N 1
ATOM 736 C CA . ILE A 1 98 ? 67.589 21.544 32.050 1.00 14.74 96 ILE A CA 1
ATOM 737 C C . ILE A 1 98 ? 68.822 20.838 31.452 1.00 16.55 96 ILE A C 1
ATOM 738 O O . ILE A 1 98 ? 68.769 19.644 31.146 1.00 16.33 96 ILE A O 1
ATOM 743 N N . LEU A 1 99 ? 69.904 21.587 31.282 1.00 16.29 97 LEU A N 1
ATOM 744 C CA . LEU A 1 99 ? 71.162 21.110 30.665 1.00 18.28 97 LEU A CA 1
ATOM 745 C C . LEU A 1 99 ? 72.309 21.148 31.665 1.00 17.98 97 LEU A C 1
ATOM 746 O O . LEU A 1 99 ? 72.350 22.002 32.582 1.00 17.86 97 LEU A O 1
ATOM 751 N N . GLU A 1 100 ? 73.236 20.218 31.486 1.00 17.81 98 GLU A N 1
ATOM 752 C CA . GLU A 1 100 ? 74.508 20.217 32.212 1.00 17.76 98 GLU A CA 1
ATOM 753 C C . GLU A 1 100 ? 75.331 21.406 31.737 1.00 17.74 98 GLU A C 1
ATOM 754 O O . GLU A 1 100 ? 75.017 22.006 30.708 1.00 17.60 98 GLU A O 1
ATOM 760 N N . ARG A 1 101 ? 76.390 21.743 32.468 1.00 17.73 99 ARG A N 1
ATOM 761 C CA . ARG A 1 101 ? 77.269 22.862 32.093 1.00 19.22 99 ARG A CA 1
ATOM 762 C C . ARG A 1 101 ? 77.917 22.667 30.708 1.00 20.40 99 ARG A C 1
ATOM 763 O O . ARG A 1 101 ? 78.286 23.649 30.027 1.00 20.68 99 ARG A O 1
ATOM 771 N N . ASP A 1 102 ? 78.096 21.407 30.323 1.00 21.56 100 ASP A N 1
ATOM 772 C CA . ASP A 1 102 ? 78.697 21.047 29.036 1.00 23.49 100 ASP A CA 1
ATOM 773 C C . ASP A 1 102 ? 77.715 21.014 27.882 1.00 24.55 100 ASP A C 1
ATOM 774 O O . ASP A 1 102 ? 78.050 20.535 26.790 1.00 25.65 100 ASP A O 1
ATOM 779 N N . GLY A 1 103 ? 76.497 21.497 28.135 1.00 23.17 101 GLY A N 1
ATOM 780 C CA . GLY A 1 103 ? 75.389 21.474 27.191 1.00 22.87 101 GLY A CA 1
ATOM 781 C C . GLY A 1 103 ? 74.598 20.180 27.047 1.00 22.85 101 GLY A C 1
ATOM 782 O O . GLY A 1 103 ? 73.641 20.134 26.290 1.00 23.68 101 GLY A O 1
ATOM 783 N N . ASN A 1 104 ? 74.972 19.112 27.731 1.00 23.27 102 ASN A N 1
ATOM 784 C CA . ASN A 1 104 ? 74.194 17.890 27.603 1.00 23.27 102 ASN A CA 1
ATOM 785 C C . ASN A 1 104 ? 72.764 18.053 28.171 1.00 23.36 102 ASN A C 1
ATOM 786 O O . ASN A 1 104 ? 72.604 18.555 29.277 1.00 22.40 102 ASN A O 1
ATOM 791 N N . LEU A 1 105 ? 71.746 17.614 27.421 1.00 21.97 103 LEU A N 1
ATOM 792 C CA . LEU A 1 105 ? 70.351 17.649 27.911 1.00 20.52 103 LEU A CA 1
ATOM 793 C C . LEU A 1 105 ? 70.140 16.617 29.014 1.00 20.49 103 LEU A C 1
ATOM 794 O O . LEU A 1 105 ? 70.296 15.399 28.800 1.00 20.33 103 LEU A O 1
ATOM 799 N N . VAL A 1 106 ? 69.787 17.096 30.208 1.00 19.38 104 VAL A N 1
ATOM 800 C CA . VAL A 1 106 ? 69.414 16.184 31.253 1.00 19.42 104 VAL A CA 1
ATOM 801 C C . VAL A 1 106 ? 68.012 15.666 31.003 1.00 19.69 104 VAL A C 1
ATOM 802 O O . VAL A 1 106 ? 67.789 14.434 31.020 1.00 19.78 104 VAL A O 1
ATOM 806 N N . ILE A 1 107 ? 67.064 16.591 30.823 1.00 18.08 105 ILE A N 1
ATOM 807 C CA . ILE A 1 107 ? 65.652 16.217 30.667 1.00 18.57 105 ILE A CA 1
ATOM 808 C C . ILE A 1 107 ? 64.932 17.489 30.242 1.00 18.10 105 ILE A C 1
ATOM 809 O O . ILE A 1 107 ? 65.424 18.596 30.480 1.00 18.46 105 ILE A O 1
ATOM 814 N N . ALA A 1 108 ? 63.815 17.330 29.538 1.00 17.15 106 ALA A N 1
ATOM 815 C CA . ALA A 1 108 ? 63.008 18.461 29.128 1.00 16.84 106 ALA A CA 1
ATOM 816 C C . ALA A 1 108 ? 61.547 18.076 29.317 1.00 16.63 106 ALA A C 1
ATOM 817 O O . ALA A 1 108 ? 61.180 16.887 29.241 1.00 16.53 106 ALA A O 1
ATOM 819 N N . LEU A 1 109 ? 60.747 19.076 29.637 1.00 15.95 107 LEU A N 1
ATOM 820 C CA . LEU A 1 109 ? 59.323 18.923 29.837 1.00 17.58 107 LEU A CA 1
ATOM 821 C C . LEU A 1 109 ? 58.575 19.880 28.875 1.00 16.60 107 LEU A C 1
ATOM 822 O O . LEU A 1 109 ? 58.815 21.114 28.863 1.00 17.12 107 LEU A O 1
ATOM 827 N N . ALA A 1 110 ? 57.689 19.301 28.085 1.00 17.18 108 ALA A N 1
ATOM 828 C CA . ALA A 1 110 ? 56.845 20.069 27.142 1.00 16.98 108 ALA A CA 1
ATOM 829 C C . ALA A 1 110 ? 55.419 20.085 27.662 1.00 17.11 108 ALA A C 1
ATOM 830 O O . ALA A 1 110 ? 54.841 19.041 27.956 1.00 15.41 108 ALA A O 1
ATOM 832 N N . ASP A 1 111 ? 54.859 21.285 27.783 1.00 17.92 109 ASP A N 1
ATOM 833 C CA . ASP A 1 111 ? 53.439 21.445 28.045 1.00 19.12 109 ASP A CA 1
ATOM 834 C C . ASP A 1 111 ? 52.772 22.113 26.835 1.00 17.90 109 ASP A C 1
ATOM 835 O O . ASP A 1 111 ? 52.767 23.328 26.725 1.00 18.29 109 ASP A O 1
ATOM 840 N N . MET A 1 112 ? 52.199 21.317 25.949 1.00 18.31 110 MET A N 1
ATOM 841 C CA . MET A 1 112 ? 51.627 21.843 24.718 1.00 19.25 110 MET A CA 1
ATOM 842 C C . MET A 1 112 ? 50.071 21.767 24.700 1.00 20.23 110 MET A C 1
ATOM 843 O O . MET A 1 112 ? 49.466 21.918 23.635 1.00 19.78 110 MET A O 1
ATOM 848 N N . ASP A 1 113 ? 49.446 21.519 25.861 1.00 20.04 111 ASP A N 1
ATOM 849 C CA . ASP A 1 113 ? 48.024 21.243 25.908 1.00 20.35 111 ASP A CA 1
ATOM 850 C C . ASP A 1 113 ? 47.171 22.384 25.401 1.00 18.56 111 ASP A C 1
ATOM 851 O O . ASP A 1 113 ? 46.056 22.136 24.933 1.00 17.25 111 ASP A O 1
ATOM 856 N N . LEU A 1 114 ? 47.643 23.627 25.521 1.00 17.21 112 LEU A N 1
ATOM 857 C CA . LEU A 1 114 ? 46.796 24.749 25.074 1.00 16.89 112 LEU A CA 1
ATOM 858 C C . LEU A 1 114 ? 46.363 24.608 23.620 1.00 17.84 112 LEU A C 1
ATOM 859 O O . LEU A 1 114 ? 45.265 25.050 23.276 1.00 15.75 112 LEU A O 1
ATOM 864 N N . TYR A 1 115 ? 47.204 23.985 22.771 1.00 17.77 113 TYR A N 1
ATOM 865 C CA . TYR A 1 115 ? 46.854 23.827 21.323 1.00 19.04 113 TYR A CA 1
ATOM 866 C C . TYR A 1 115 ? 45.568 23.032 21.099 1.00 19.01 113 TYR A C 1
ATOM 867 O O . TYR A 1 115 ? 44.897 23.196 20.078 1.00 17.64 113 TYR A O 1
ATOM 876 N N . LYS A 1 116 ? 45.234 22.161 22.045 1.00 19.67 114 LYS A N 1
ATOM 877 C CA . LYS A 1 116 ? 43.985 21.372 21.971 1.00 19.81 114 LYS A CA 1
ATOM 878 C C . LYS A 1 116 ? 42.745 22.247 21.983 1.00 19.73 114 LYS A C 1
ATOM 879 O O . LYS A 1 116 ? 41.689 21.782 21.565 1.00 19.07 114 LYS A O 1
ATOM 885 N N . LEU A 1 117 ? 42.875 23.498 22.440 1.00 18.79 115 LEU A N 1
ATOM 886 C CA . LEU A 1 117 ? 41.736 24.438 22.436 1.00 19.87 115 LEU A CA 1
ATOM 887 C C . LEU A 1 117 ? 41.454 25.016 21.063 1.00 19.72 115 LEU A C 1
ATOM 888 O O . LEU A 1 117 ? 40.379 25.595 20.838 1.00 19.52 115 LEU A O 1
ATOM 893 N N . PHE A 1 118 ? 42.396 24.862 20.139 1.00 17.83 116 PHE A N 1
ATOM 894 C CA . PHE A 1 118 ? 42.180 25.380 18.796 1.00 18.87 116 PHE A CA 1
ATOM 895 C C . PHE A 1 118 ? 41.395 24.321 17.999 1.00 18.90 116 PHE A C 1
ATOM 896 O O . PHE A 1 118 ? 41.945 23.563 17.212 1.00 19.92 116 PHE A O 1
ATOM 904 N N . THR A 1 119 ? 40.097 24.275 18.244 1.00 18.92 117 THR A N 1
ATOM 905 C CA . THR A 1 119 ? 39.238 23.220 17.707 1.00 18.71 117 THR A CA 1
ATOM 906 C C . THR A 1 119 ? 38.647 23.653 16.353 1.00 18.85 117 THR A C 1
ATOM 907 O O . THR A 1 119 ? 38.767 24.829 15.960 1.00 18.56 117 THR A O 1
ATOM 911 N N . PRO A 1 120 ? 38.068 22.694 15.588 1.00 20.59 118 PRO A N 1
ATOM 912 C CA . PRO A 1 120 ? 37.444 23.136 14.312 1.00 20.54 118 PRO A CA 1
ATOM 913 C C . PRO A 1 120 ? 36.391 24.211 14.502 1.00 20.40 118 PRO A C 1
ATOM 914 O O . PRO A 1 120 ? 36.309 25.142 13.706 1.00 20.77 118 PRO A O 1
ATOM 918 N N . ARG A 1 121 ? 35.613 24.095 15.574 1.00 21.19 119 ARG A N 1
ATOM 919 C CA . ARG A 1 121 ? 34.601 25.096 15.905 1.00 21.94 119 ARG A CA 1
ATOM 920 C C . ARG A 1 121 ? 35.213 26.476 16.012 1.00 20.67 119 ARG A C 1
ATOM 921 O O . ARG A 1 121 ? 34.698 27.439 15.450 1.00 21.43 119 ARG A O 1
ATOM 929 N N . ARG A 1 122 ? 36.344 26.581 16.704 1.00 19.67 120 ARG A N 1
ATOM 930 C CA . ARG A 1 122 ? 37.001 27.865 16.853 1.00 18.80 120 ARG A CA 1
ATOM 931 C C . ARG A 1 122 ? 37.641 28.354 15.557 1.00 18.66 120 ARG A C 1
ATOM 932 O O . ARG A 1 122 ? 37.684 29.553 15.312 1.00 18.75 120 ARG A O 1
ATOM 940 N N . LEU A 1 123 ? 38.159 27.428 14.743 1.00 18.41 121 LEU A N 1
ATOM 941 C CA . LEU A 1 123 ? 38.796 27.804 13.495 1.00 19.11 121 LEU A CA 1
ATOM 942 C C . LEU A 1 123 ? 37.732 28.428 12.569 1.00 19.94 121 LEU A C 1
ATOM 943 O O . LEU A 1 123 ? 38.043 29.306 11.765 1.00 20.55 121 LEU A O 1
ATOM 948 N N . LYS A 1 124 ? 36.500 27.969 12.725 1.00 20.67 122 LYS A N 1
ATOM 949 C CA . LYS A 1 124 ? 35.403 28.326 11.793 1.00 23.04 122 LYS A CA 1
ATOM 950 C C . LYS A 1 124 ? 34.750 29.672 12.106 1.00 22.74 122 LYS A C 1
ATOM 951 O O . LYS A 1 124 ? 33.780 30.055 11.444 1.00 25.71 122 LYS A O 1
ATOM 957 N N . VAL A 1 125 ? 35.228 30.388 13.122 1.00 21.62 123 VAL A N 1
ATOM 958 C CA . VAL A 1 125 ? 34.629 31.686 13.468 1.00 21.79 123 VAL A CA 1
ATOM 959 C C . VAL A 1 125 ? 34.898 32.717 12.365 1.00 22.23 123 VAL A C 1
ATOM 960 O O . VAL A 1 125 ? 35.950 32.675 11.747 1.00 22.25 123 VAL A O 1
ATOM 964 N N . ARG A 1 126 ? 33.972 33.660 12.137 1.00 21.62 124 ARG A N 1
ATOM 965 C CA . ARG A 1 126 ? 34.199 34.683 11.115 1.00 21.98 124 ARG A CA 1
ATOM 966 C C . ARG A 1 126 ? 35.579 35.333 11.171 1.00 21.11 124 ARG A C 1
ATOM 967 O O . ARG A 1 126 ? 36.174 35.584 10.126 1.00 19.52 124 ARG A O 1
ATOM 975 N N . ALA A 1 127 ? 36.067 35.642 12.374 1.00 19.62 125 ALA A N 1
ATOM 976 C CA . ALA A 1 127 ? 37.310 36.403 12.490 1.00 19.82 125 ALA A CA 1
ATOM 977 C C . ALA A 1 127 ? 38.500 35.671 11.857 1.00 20.25 125 ALA A C 1
ATOM 978 O O . ALA A 1 127 ? 39.371 36.313 11.243 1.00 21.84 125 ALA A O 1
ATOM 980 N N . VAL A 1 128 ? 38.531 34.337 11.968 1.00 19.89 126 VAL A N 1
ATOM 981 C CA . VAL A 1 128 ? 39.632 33.539 11.394 1.00 19.31 126 VAL A CA 1
ATOM 982 C C . VAL A 1 128 ? 39.429 33.485 9.862 1.00 19.96 126 VAL A C 1
ATOM 983 O O . VAL A 1 128 ? 40.381 33.646 9.104 1.00 18.16 126 VAL A O 1
ATOM 987 N N . ARG A 1 129 ? 38.187 33.279 9.415 1.00 18.36 127 ARG A N 1
ATOM 988 C CA A ARG A 1 129 ? 37.926 33.258 7.961 0.60 19.10 127 ARG A CA 1
ATOM 989 C CA B ARG A 1 129 ? 37.882 33.260 7.974 0.40 18.95 127 ARG A CA 1
ATOM 990 C C . ARG A 1 129 ? 38.324 34.565 7.294 1.00 18.10 127 ARG A C 1
ATOM 991 O O . ARG A 1 129 ? 38.885 34.550 6.224 1.00 19.19 127 ARG A O 1
ATOM 1006 N N . GLU A 1 130 ? 38.057 35.688 7.941 1.00 18.57 128 GLU A N 1
ATOM 1007 C CA . GLU A 1 130 ? 38.444 36.989 7.425 1.00 19.07 128 GLU A CA 1
ATOM 1008 C C . GLU A 1 130 ? 39.991 37.159 7.411 1.00 19.49 128 GLU A C 1
ATOM 1009 O O . GLU A 1 130 ? 40.547 37.757 6.497 1.00 19.23 128 GLU A O 1
ATOM 1015 N N . ALA A 1 131 ? 40.664 36.651 8.427 1.00 16.45 129 ALA A N 1
ATOM 1016 C CA . ALA A 1 131 ? 42.143 36.651 8.388 1.00 15.88 129 ALA A CA 1
ATOM 1017 C C . ALA A 1 131 ? 42.630 35.910 7.154 1.00 15.94 129 ALA A C 1
ATOM 1018 O O . ALA A 1 131 ? 43.568 36.384 6.420 1.00 15.90 129 ALA A O 1
ATOM 1020 N N . ILE A 1 132 ? 42.014 34.754 6.908 1.00 17.09 130 ILE A N 1
ATOM 1021 C CA . ILE A 1 132 ? 42.345 33.931 5.726 1.00 18.01 130 ILE A CA 1
ATOM 1022 C C . ILE A 1 132 ? 42.111 34.712 4.413 1.00 19.04 130 ILE A C 1
ATOM 1023 O O . ILE A 1 132 ? 42.988 34.757 3.531 1.00 17.95 130 ILE A O 1
ATOM 1028 N N . ILE A 1 133 ? 40.966 35.390 4.322 1.00 18.49 131 ILE A N 1
ATOM 1029 C CA . ILE A 1 133 ? 40.605 36.092 3.092 1.00 19.68 131 ILE A CA 1
ATOM 1030 C C . ILE A 1 133 ? 41.545 37.288 2.852 1.00 19.30 131 ILE A C 1
ATOM 1031 O O . ILE A 1 133 ? 41.806 37.690 1.690 1.00 19.14 131 ILE A O 1
ATOM 1036 N N . ALA A 1 134 ? 42.049 37.858 3.945 1.00 18.91 132 ALA A N 1
ATOM 1037 C CA . ALA A 1 134 ? 42.990 38.980 3.869 1.00 18.93 132 ALA A CA 1
ATOM 1038 C C . ALA A 1 134 ? 44.402 38.531 3.462 1.00 20.37 132 ALA A C 1
ATOM 1039 O O . ALA A 1 134 ? 45.259 39.376 3.115 1.00 21.00 132 ALA A O 1
ATOM 1041 N N . SER A 1 135 ? 44.664 37.226 3.509 1.00 18.99 133 SER A N 1
ATOM 1042 C CA A SER A 1 135 ? 46.018 36.713 3.234 0.60 19.10 133 SER A CA 1
ATOM 1043 C CA B SER A 1 135 ? 46.015 36.726 3.231 0.40 18.88 133 SER A CA 1
ATOM 1044 C C . SER A 1 135 ? 46.165 36.255 1.779 1.00 19.12 133 SER A C 1
ATOM 1045 O O . SER A 1 135 ? 45.166 36.118 1.054 1.00 18.60 133 SER A O 1
ATOM 1050 N N . ASP A 1 136 ? 47.404 35.986 1.352 1.00 18.86 134 ASP A N 1
ATOM 1051 C CA . ASP A 1 136 ? 47.678 35.457 0.003 1.00 18.87 134 ASP A CA 1
ATOM 1052 C C . ASP A 1 136 ? 48.156 33.991 0.011 1.00 19.46 134 ASP A C 1
ATOM 1053 O O . ASP A 1 136 ? 48.098 33.298 -1.005 1.00 19.43 134 ASP A O 1
ATOM 1058 N N . PHE A 1 137 ? 48.653 33.536 1.156 1.00 19.46 135 PHE A N 1
ATOM 1059 C CA . PHE A 1 137 ? 49.238 32.216 1.312 1.00 19.73 135 PHE A CA 1
ATOM 1060 C C . PHE A 1 137 ? 49.102 31.842 2.800 1.00 20.05 135 PHE A C 1
ATOM 1061 O O . PHE A 1 137 ? 49.354 32.686 3.672 1.00 19.61 135 PHE A O 1
ATOM 1069 N N . LEU A 1 138 ? 48.738 30.592 3.072 1.00 19.07 136 LEU A N 1
ATOM 1070 C CA . LEU A 1 138 ? 48.574 30.073 4.444 1.00 17.98 136 LEU A CA 1
ATOM 1071 C C . LEU A 1 138 ? 49.698 29.122 4.799 1.00 19.01 136 LEU A C 1
ATOM 1072 O O . LEU A 1 138 ? 50.219 28.383 3.916 1.00 18.20 136 LEU A O 1
ATOM 1077 N N . LEU A 1 139 ? 50.051 29.117 6.089 1.00 17.26 137 LEU A N 1
ATOM 1078 C CA . LEU A 1 139 ? 51.007 28.153 6.583 1.00 17.57 137 LEU A CA 1
ATOM 1079 C C . LEU A 1 139 ? 50.503 27.614 7.900 1.00 18.56 137 LEU A C 1
ATOM 1080 O O . LEU A 1 139 ? 50.155 28.387 8.795 1.00 19.12 137 LEU A O 1
ATOM 1085 N N . CYS A 1 140 ? 50.514 26.298 8.064 1.00 18.59 138 CYS A N 1
ATOM 1086 C CA . CYS A 1 140 ? 50.135 25.763 9.365 1.00 19.78 138 CYS A CA 1
ATOM 1087 C C . CYS A 1 140 ? 51.223 24.820 9.839 1.00 21.12 138 CYS A C 1
ATOM 1088 O O . CYS A 1 140 ? 52.160 24.480 9.078 1.00 20.18 138 CYS A O 1
ATOM 1091 N N . ASP A 1 141 ? 51.101 24.380 11.080 1.00 20.74 139 ASP A N 1
ATOM 1092 C CA . ASP A 1 141 ? 51.936 23.298 11.514 1.00 21.73 139 ASP A CA 1
ATOM 1093 C C . ASP A 1 141 ? 51.078 22.255 12.233 1.00 22.11 139 ASP A C 1
ATOM 1094 O O . ASP A 1 141 ? 49.900 22.494 12.578 1.00 21.08 139 ASP A O 1
ATOM 1099 N N . ALA A 1 142 ? 51.694 21.095 12.438 1.00 22.99 140 ALA A N 1
ATOM 1100 C CA . ALA A 1 142 ? 50.963 19.962 12.953 1.00 24.31 140 ALA A CA 1
ATOM 1101 C C . ALA A 1 142 ? 50.849 20.001 14.486 1.00 24.29 140 ALA A C 1
ATOM 1102 O O . ALA A 1 142 ? 50.486 18.988 15.098 1.00 24.89 140 ALA A O 1
ATOM 1104 N N . ASN A 1 143 ? 51.131 21.166 15.099 1.00 22.96 141 ASN A N 1
ATOM 1105 C CA . ASN A 1 143 ? 50.784 21.397 16.514 1.00 24.60 141 ASN A CA 1
ATOM 1106 C C . ASN A 1 143 ? 49.277 21.516 16.719 1.00 24.12 141 ASN A C 1
ATOM 1107 O O . ASN A 1 143 ? 48.754 21.269 17.826 1.00 25.19 141 ASN A O 1
ATOM 1112 N N . LEU A 1 144 ? 48.579 21.951 15.676 1.00 24.44 142 LEU A N 1
ATOM 1113 C CA . LEU A 1 144 ? 47.119 22.091 15.740 1.00 23.70 142 LEU A CA 1
ATOM 1114 C C . LEU A 1 144 ? 46.472 20.699 15.726 1.00 23.45 142 LEU A C 1
ATOM 1115 O O . LEU A 1 144 ? 47.022 19.755 15.166 1.00 23.25 142 LEU A O 1
ATOM 1120 N N . PRO A 1 145 ? 45.294 20.563 16.332 1.00 23.32 143 PRO A N 1
ATOM 1121 C CA . PRO A 1 145 ? 44.605 19.262 16.302 1.00 23.02 143 PRO A CA 1
ATOM 1122 C C . PRO A 1 145 ? 44.352 18.701 14.891 1.00 22.93 143 PRO A C 1
ATOM 1123 O O . PRO A 1 145 ? 44.176 19.473 13.952 1.00 22.77 143 PRO A O 1
ATOM 1127 N N . GLU A 1 146 ? 44.301 17.362 14.768 1.00 22.86 144 GLU A N 1
ATOM 1128 C CA A GLU A 1 146 ? 44.015 16.718 13.487 0.60 23.26 144 GLU A CA 1
ATOM 1129 C CA B GLU A 1 146 ? 43.983 16.685 13.505 0.40 23.14 144 GLU A CA 1
ATOM 1130 C C . GLU A 1 146 ? 42.760 17.274 12.806 1.00 23.07 144 GLU A C 1
ATOM 1131 O O . GLU A 1 146 ? 42.828 17.705 11.638 1.00 22.87 144 GLU A O 1
ATOM 1142 N N . ASP A 1 147 ? 41.619 17.282 13.498 1.00 23.12 145 ASP A N 1
ATOM 1143 C CA . ASP A 1 147 ? 40.395 17.755 12.847 1.00 24.03 145 ASP A CA 1
ATOM 1144 C C . ASP A 1 147 ? 40.444 19.232 12.452 1.00 22.14 145 ASP A C 1
ATOM 1145 O O . ASP A 1 147 ? 39.790 19.660 11.501 1.00 21.78 145 ASP A O 1
ATOM 1150 N N . THR A 1 148 ? 41.240 20.008 13.192 1.00 22.12 146 THR A N 1
ATOM 1151 C CA . THR A 1 148 ? 41.432 21.409 12.874 1.00 20.42 146 THR A CA 1
ATOM 1152 C C . THR A 1 148 ? 42.224 21.548 11.590 1.00 20.75 146 THR A C 1
ATOM 1153 O O . THR A 1 148 ? 41.904 22.392 10.749 1.00 20.20 146 THR A O 1
ATOM 1157 N N . LEU A 1 149 ? 43.223 20.676 11.422 1.00 20.58 147 LEU A N 1
ATOM 1158 C CA . LEU A 1 149 ? 44.018 20.684 10.231 1.00 20.86 147 LEU A CA 1
ATOM 1159 C C . LEU A 1 149 ? 43.166 20.324 9.020 1.00 20.39 147 LEU A C 1
ATOM 1160 O O . LEU A 1 149 ? 43.197 21.008 8.003 1.00 19.85 147 LEU A O 1
ATOM 1165 N N . THR A 1 150 ? 42.309 19.317 9.148 1.00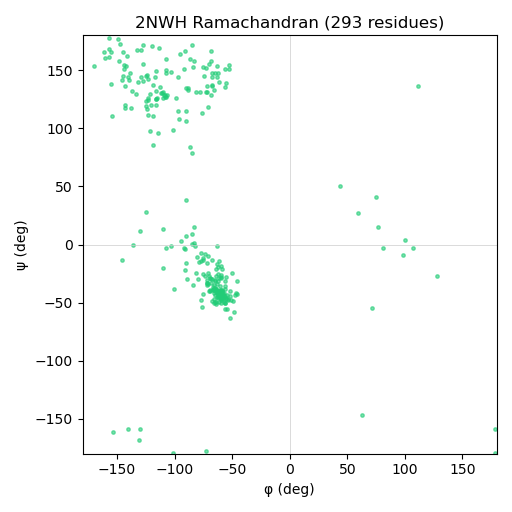 22.45 148 THR A N 1
ATOM 1166 C CA . THR A 1 150 ? 41.392 19.000 8.042 1.00 22.60 148 THR A CA 1
ATOM 1167 C C . THR A 1 150 ? 40.430 20.161 7.699 1.00 22.79 148 THR A C 1
ATOM 1168 O O . THR A 1 150 ? 40.238 20.494 6.500 1.00 21.83 148 THR A O 1
ATOM 1172 N N . ALA A 1 151 ? 39.839 20.782 8.735 1.00 21.27 149 ALA A N 1
ATOM 1173 C CA . ALA A 1 151 ? 38.918 21.895 8.534 1.00 20.54 149 ALA A CA 1
ATOM 1174 C C . ALA A 1 151 ? 39.615 23.069 7.865 1.00 20.06 149 ALA A C 1
ATOM 1175 O O . ALA A 1 151 ? 39.019 23.708 6.978 1.00 19.70 149 ALA A O 1
ATOM 1177 N N . LEU A 1 152 ? 40.852 23.331 8.299 1.00 19.49 150 LEU A N 1
ATOM 1178 C CA . LEU A 1 152 ? 41.722 24.354 7.676 1.00 20.68 150 LEU A CA 1
ATOM 1179 C C . LEU A 1 152 ? 41.939 24.064 6.185 1.00 21.06 150 LEU A C 1
ATOM 1180 O O . LEU A 1 152 ? 41.803 24.969 5.343 1.00 20.00 150 LEU A O 1
ATOM 1185 N N . GLY A 1 153 ? 42.260 22.810 5.859 1.00 22.28 151 GLY A N 1
ATOM 1186 C CA . GLY A 1 153 ? 42.340 22.392 4.453 1.00 24.19 151 GLY A CA 1
ATOM 1187 C C . GLY A 1 153 ? 41.054 22.703 3.637 1.00 25.80 151 GLY A C 1
ATOM 1188 O O . GLY A 1 153 ? 41.118 23.294 2.541 1.00 25.67 151 GLY A O 1
ATOM 1189 N N . LEU A 1 154 ? 39.881 22.360 4.176 1.00 26.05 152 LEU A N 1
ATOM 1190 C CA . LEU A 1 154 ? 38.594 22.736 3.515 1.00 27.04 152 LEU A CA 1
ATOM 1191 C C . LEU A 1 154 ? 38.421 24.267 3.291 1.00 26.83 152 LEU A C 1
ATOM 1192 O O . LEU A 1 154 ? 37.975 24.698 2.224 1.00 26.67 152 LEU A O 1
ATOM 1197 N N . ILE A 1 155 ? 38.792 25.074 4.287 1.00 26.30 153 ILE A N 1
ATOM 1198 C CA . ILE A 1 155 ? 38.683 26.537 4.193 1.00 25.94 153 ILE A CA 1
ATOM 1199 C C . ILE A 1 155 ? 39.621 27.098 3.136 1.00 25.98 153 ILE A C 1
ATOM 1200 O O . ILE A 1 155 ? 39.211 27.912 2.312 1.00 24.92 153 ILE A O 1
ATOM 1205 N N . ALA A 1 156 ? 40.882 26.646 3.158 1.00 26.52 154 ALA A N 1
ATOM 1206 C CA . ALA A 1 156 ? 41.835 27.010 2.119 1.00 27.17 154 ALA A CA 1
ATOM 1207 C C . ALA A 1 156 ? 41.315 26.703 0.721 1.00 28.03 154 ALA A C 1
ATOM 1208 O O . ALA A 1 156 ? 41.446 27.538 -0.169 1.00 27.95 154 ALA A O 1
ATOM 1210 N N . ARG A 1 157 ? 40.769 25.501 0.546 1.00 28.46 155 ARG A N 1
ATOM 1211 C CA . ARG A 1 157 ? 40.115 25.107 -0.716 1.00 30.60 155 ARG A CA 1
ATOM 1212 C C . ARG A 1 157 ? 39.084 26.169 -1.080 1.00 30.90 155 ARG A C 1
ATOM 1213 O O . ARG A 1 157 ? 39.233 26.848 -2.094 1.00 32.00 155 ARG A O 1
ATOM 1221 N N . ALA A 1 158 ? 38.062 26.330 -0.232 1.00 30.56 156 ALA A N 1
ATOM 1222 C CA . ALA A 1 158 ? 36.936 27.214 -0.528 1.00 30.56 156 ALA A CA 1
ATOM 1223 C C . ALA A 1 158 ? 37.381 28.650 -0.812 1.00 30.85 156 ALA A C 1
ATOM 1224 O O . ALA A 1 158 ? 36.798 29.319 -1.668 1.00 29.28 156 ALA A O 1
ATOM 1226 N N . CYS A 1 159 ? 38.422 29.101 -0.100 1.00 29.76 157 CYS A N 1
ATOM 1227 C CA . CYS A 1 159 ? 38.997 30.433 -0.281 1.00 29.91 157 CYS A CA 1
ATOM 1228 C C . CYS A 1 159 ? 40.047 30.544 -1.404 1.00 29.64 157 CYS A C 1
ATOM 1229 O O . CYS A 1 159 ? 40.584 31.629 -1.638 1.00 29.57 157 CYS A O 1
ATOM 1232 N N . GLU A 1 160 ? 40.323 29.446 -2.104 1.00 29.31 158 GLU A N 1
ATOM 1233 C CA . GLU A 1 160 ? 41.418 29.420 -3.087 1.00 30.24 158 GLU A CA 1
ATOM 1234 C C . GLU A 1 160 ? 42.695 30.092 -2.571 1.00 30.65 158 GLU A C 1
ATOM 1235 O O . GLU A 1 160 ? 43.299 30.967 -3.227 1.00 31.12 158 GLU A O 1
ATOM 1241 N N . LYS A 1 161 ? 43.097 29.677 -1.371 1.00 29.31 159 LYS A N 1
ATOM 1242 C CA . LYS A 1 161 ? 44.358 30.090 -0.791 1.00 28.89 159 LYS A CA 1
ATOM 1243 C C . LYS A 1 161 ? 45.296 28.905 -0.780 1.00 28.22 159 LYS A C 1
ATOM 1244 O O . LYS A 1 161 ? 44.915 27.823 -0.328 1.00 28.84 159 LYS A O 1
ATOM 1250 N N . PRO A 1 162 ? 46.519 29.092 -1.308 1.00 27.45 160 PRO A N 1
ATOM 1251 C CA . PRO A 1 162 ? 47.569 28.085 -1.184 1.00 27.28 160 PRO A CA 1
ATOM 1252 C C . PRO A 1 162 ? 47.806 27.737 0.282 1.00 27.57 160 PRO A C 1
ATOM 1253 O O . PRO A 1 162 ? 47.820 28.660 1.150 1.00 26.91 160 PRO A O 1
ATOM 1257 N N . LEU A 1 163 ? 47.992 26.447 0.572 1.00 26.64 161 LEU A N 1
ATOM 1258 C CA . LEU A 1 163 ? 48.294 26.028 1.955 1.00 27.19 161 LEU A CA 1
ATOM 1259 C C . LEU A 1 163 ? 49.580 25.205 2.031 1.00 27.02 161 LEU A C 1
ATOM 1260 O O . LEU A 1 163 ? 49.697 24.178 1.353 1.00 28.40 161 LEU A O 1
ATOM 1265 N N . ALA A 1 164 ? 50.509 25.669 2.853 1.00 26.35 162 ALA A N 1
ATOM 1266 C CA . ALA A 1 164 ? 51.708 24.918 3.243 1.00 27.16 162 ALA A CA 1
ATOM 1267 C C . ALA A 1 164 ? 51.626 24.430 4.704 1.00 26.68 162 ALA A C 1
ATOM 1268 O O . ALA A 1 164 ? 50.877 24.960 5.518 1.00 26.37 162 ALA A O 1
ATOM 1270 N N . ALA A 1 165 ? 52.424 23.431 5.021 1.00 27.74 163 ALA A N 1
ATOM 1271 C CA . ALA A 1 165 ? 52.380 22.770 6.311 1.00 28.29 163 ALA A CA 1
ATOM 1272 C C . ALA A 1 165 ? 53.766 22.333 6.728 1.00 28.62 163 ALA A C 1
ATOM 1273 O O . ALA A 1 165 ? 54.576 21.891 5.904 1.00 29.11 163 ALA A O 1
ATOM 1275 N N . ILE A 1 166 ? 54.040 22.461 8.013 1.00 29.51 164 ILE A N 1
ATOM 1276 C CA . ILE A 1 166 ? 55.265 21.940 8.611 1.00 30.24 164 ILE A CA 1
ATOM 1277 C C . ILE A 1 166 ? 54.884 20.784 9.530 1.00 30.27 164 ILE A C 1
ATOM 1278 O O . ILE A 1 166 ? 54.015 20.930 10.408 1.00 30.65 164 ILE A O 1
ATOM 1283 N N . ALA A 1 167 ? 55.583 19.661 9.355 1.00 30.48 165 ALA A N 1
ATOM 1284 C CA . ALA A 1 167 ? 55.237 18.387 9.973 1.00 31.62 165 ALA A CA 1
ATOM 1285 C C . ALA A 1 167 ? 55.522 18.298 11.479 1.00 31.43 165 ALA A C 1
ATOM 1286 O O . ALA A 1 167 ? 54.887 17.502 12.170 1.00 32.81 165 ALA A O 1
ATOM 1288 N N . ILE A 1 168 ? 56.511 19.069 11.946 1.00 31.41 166 ILE A N 1
ATOM 1289 C CA . ILE A 1 168 ? 56.937 19.201 13.344 1.00 31.20 166 ILE A CA 1
ATOM 1290 C C . ILE A 1 168 ? 57.671 17.987 13.924 1.00 32.41 166 ILE A C 1
ATOM 1291 O O . ILE A 1 168 ? 58.773 18.134 14.423 1.00 32.10 166 ILE A O 1
ATOM 1296 N N . SER A 1 169 ? 57.052 16.809 13.842 1.00 32.88 167 SER A N 1
ATOM 1297 C CA . SER A 1 169 ? 57.622 15.559 14.366 1.00 33.52 167 SER A CA 1
ATOM 1298 C C . SER A 1 169 ? 56.928 14.364 13.700 1.00 33.96 167 SER A C 1
ATOM 1299 O O . SER A 1 169 ? 55.824 14.525 13.149 1.00 32.93 167 SER A O 1
ATOM 1302 N N . PRO A 1 170 ? 57.559 13.155 13.739 1.00 35.30 168 PRO A N 1
ATOM 1303 C CA . PRO A 1 170 ? 56.897 11.982 13.145 1.00 35.96 168 PRO A CA 1
ATOM 1304 C C . PRO A 1 170 ? 55.547 11.702 13.817 1.00 36.81 168 PRO A C 1
ATOM 1305 O O . PRO A 1 170 ? 54.570 11.372 13.134 1.00 37.13 168 PRO A O 1
ATOM 1309 N N . ALA A 1 171 ? 55.494 11.873 15.137 1.00 37.14 169 ALA A N 1
ATOM 1310 C CA . ALA A 1 171 ? 54.248 11.726 15.893 1.00 37.26 169 ALA A CA 1
ATOM 1311 C C . ALA A 1 171 ? 53.142 12.666 15.401 1.00 37.15 169 ALA A C 1
ATOM 1312 O O . ALA A 1 171 ? 51.984 12.254 15.280 1.00 37.32 169 ALA A O 1
ATOM 1314 N N . LYS A 1 172 ? 53.497 13.918 15.115 1.00 37.19 170 LYS A N 1
ATOM 1315 C CA . LYS A 1 172 ? 52.511 14.937 14.774 1.00 36.52 170 LYS A CA 1
ATOM 1316 C C . LYS A 1 172 ? 52.121 14.896 13.305 1.00 36.73 170 LYS A C 1
ATOM 1317 O O . LYS A 1 172 ? 50.964 15.151 12.975 1.00 36.78 170 LYS A O 1
ATOM 1323 N N . ALA A 1 173 ? 53.076 14.558 12.432 1.00 35.84 171 ALA A N 1
ATOM 1324 C CA . ALA A 1 173 ? 52.853 14.505 10.981 1.00 36.23 171 ALA A CA 1
ATOM 1325 C C . ALA 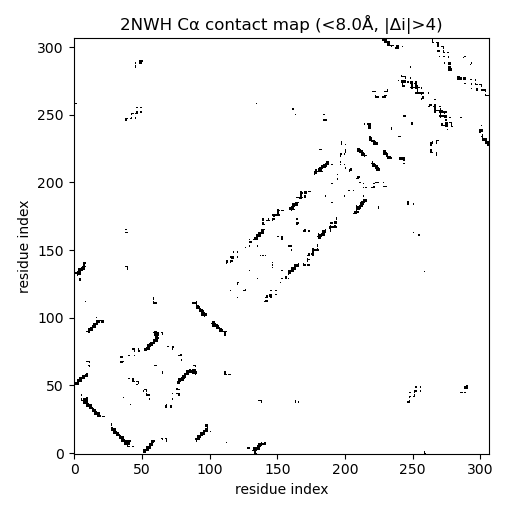A 1 173 ? 51.563 13.787 10.557 1.00 35.99 171 ALA A C 1
ATOM 1326 O O . ALA A 1 173 ? 50.855 14.262 9.661 1.00 35.16 171 ALA A O 1
ATOM 1328 N N . VAL A 1 174 ? 51.276 12.650 11.204 1.00 36.04 172 VAL A N 1
ATOM 1329 C CA . VAL A 1 174 ? 50.102 11.821 10.872 1.00 36.42 172 VAL A CA 1
ATOM 1330 C C . VAL A 1 174 ? 48.778 12.617 10.922 1.00 35.99 172 VAL A C 1
ATOM 1331 O O . VAL A 1 174 ? 47.822 12.316 10.200 1.00 35.90 172 VAL A O 1
ATOM 1335 N N . LYS A 1 175 ? 48.754 13.657 11.751 1.00 36.13 173 LYS A N 1
ATOM 1336 C CA . LYS A 1 175 ? 47.599 14.552 11.911 1.00 34.90 173 LYS A CA 1
ATOM 1337 C C . LYS A 1 175 ? 47.215 15.291 10.620 1.00 34.88 173 LYS A C 1
ATOM 1338 O O . LYS A 1 175 ? 46.108 15.884 10.533 1.00 34.13 173 LYS A O 1
ATOM 1344 N N . LEU A 1 176 ? 48.130 15.259 9.638 1.00 33.50 174 LEU A N 1
ATOM 1345 C CA . LEU A 1 176 ? 47.956 15.964 8.358 1.00 33.49 174 LEU A CA 1
ATOM 1346 C C . LEU A 1 176 ? 47.282 15.096 7.288 1.00 33.08 174 LEU A C 1
ATOM 1347 O O . LEU A 1 176 ? 46.968 15.574 6.199 1.00 33.30 174 LEU A O 1
ATOM 1352 N N . LYS A 1 177 ? 47.030 13.832 7.618 1.00 34.03 175 LYS A N 1
ATOM 1353 C CA . LYS A 1 177 ? 46.593 12.826 6.635 1.00 33.04 175 LYS A CA 1
ATOM 1354 C C . LYS A 1 177 ? 45.321 13.208 5.854 1.00 32.71 175 LYS A C 1
ATOM 1355 O O . LYS A 1 177 ? 45.338 13.149 4.607 1.00 32.11 175 LYS A O 1
ATOM 1361 N N . ALA A 1 178 ? 44.235 13.613 6.542 1.00 31.91 176 ALA A N 1
ATOM 1362 C CA . ALA A 1 178 ? 43.020 14.018 5.800 1.00 31.55 176 ALA A CA 1
ATOM 1363 C C . ALA A 1 178 ? 43.215 15.341 5.027 1.00 31.55 176 ALA A C 1
ATOM 1364 O O . ALA A 1 178 ? 42.621 15.561 3.952 1.00 30.84 176 ALA A O 1
ATOM 1366 N N . ALA A 1 179 ? 44.089 16.197 5.543 1.00 31.21 177 ALA A N 1
ATOM 1367 C CA . ALA A 1 179 ? 44.298 17.520 4.947 1.00 31.57 177 ALA A CA 1
ATOM 1368 C C . ALA A 1 179 ? 45.223 17.455 3.727 1.00 31.49 177 ALA A C 1
ATOM 1369 O O . ALA A 1 179 ? 45.346 18.414 2.955 1.00 31.25 177 ALA A O 1
ATOM 1371 N N . LEU A 1 180 ? 45.858 16.305 3.542 1.00 33.01 178 LEU A N 1
ATOM 1372 C CA . LEU A 1 180 ? 46.894 16.161 2.525 1.00 33.08 178 LEU A CA 1
ATOM 1373 C C . LEU A 1 180 ? 46.486 16.681 1.167 1.00 33.44 178 LEU A C 1
ATOM 1374 O O . LEU A 1 180 ? 47.225 17.430 0.553 1.00 34.73 178 LEU A O 1
ATOM 1379 N N . GLY A 1 181 ? 45.306 16.282 0.706 1.00 34.24 179 GLY A N 1
ATOM 1380 C CA . GLY A 1 181 ? 44.780 16.729 -0.574 1.00 34.31 179 GLY A CA 1
ATOM 1381 C C . GLY A 1 181 ? 44.597 18.231 -0.726 1.00 34.21 179 GLY A C 1
ATOM 1382 O O . GLY A 1 181 ? 44.464 18.717 -1.874 1.00 35.19 179 GLY A O 1
ATOM 1383 N N . ASP A 1 182 ? 44.564 18.955 0.410 1.00 33.07 180 ASP A N 1
ATOM 1384 C CA . ASP A 1 182 ? 44.407 20.415 0.431 1.00 32.38 180 ASP A CA 1
ATOM 1385 C C . ASP A 1 182 ? 45.726 21.188 0.699 1.00 32.68 180 ASP A C 1
ATOM 1386 O O . ASP A 1 182 ? 45.731 22.434 0.712 1.00 33.34 180 ASP A O 1
ATOM 1391 N N . ILE A 1 183 ? 46.816 20.449 0.908 1.00 32.35 181 ILE A N 1
ATOM 1392 C CA . ILE A 1 183 ? 48.149 21.032 1.189 1.00 31.98 181 ILE A CA 1
ATOM 1393 C C . ILE A 1 183 ? 49.011 21.113 -0.094 1.00 31.87 181 ILE A C 1
ATOM 1394 O O . ILE A 1 183 ? 49.364 20.095 -0.703 1.00 31.99 181 ILE A O 1
ATOM 1399 N N . ASP A 1 184 ? 49.322 22.335 -0.506 1.00 31.30 182 ASP A N 1
ATOM 1400 C CA . ASP A 1 184 ? 50.150 22.566 -1.662 1.00 32.70 182 ASP A CA 1
ATOM 1401 C C . ASP A 1 184 ? 51.599 22.166 -1.442 1.00 32.06 182 ASP A C 1
ATOM 1402 O O . ASP A 1 184 ? 52.221 21.653 -2.350 1.00 31.05 182 ASP A O 1
ATOM 1407 N N . ILE A 1 185 ? 52.138 22.440 -0.248 1.00 31.38 183 ILE A N 1
ATOM 1408 C CA . ILE A 1 185 ? 53.544 22.095 0.093 1.00 31.62 183 ILE A CA 1
ATOM 1409 C C . ILE A 1 185 ? 53.662 21.649 1.555 1.00 31.74 183 ILE A C 1
ATOM 1410 O O . ILE A 1 185 ? 53.341 22.419 2.477 1.00 31.93 183 ILE A O 1
ATOM 1415 N N . LEU A 1 186 ? 54.117 20.425 1.772 1.00 30.66 184 LEU A N 1
ATOM 1416 C CA . LEU A 1 186 ? 54.366 19.923 3.123 1.00 31.74 184 LEU A CA 1
ATOM 1417 C C . LEU A 1 186 ? 55.862 19.766 3.359 1.00 31.31 184 LEU A C 1
ATOM 1418 O O . LEU A 1 186 ? 56.570 19.094 2.576 1.00 31.42 184 LEU A O 1
ATOM 1423 N N . PHE A 1 187 ? 56.343 20.384 4.431 1.00 30.88 185 PHE A N 1
ATOM 1424 C CA . PHE A 1 187 ? 57.780 20.334 4.758 1.00 31.33 185 PHE A CA 1
ATOM 1425 C C . PHE A 1 187 ? 58.076 19.295 5.819 1.00 32.03 185 PHE A C 1
ATOM 1426 O O . PHE A 1 187 ? 57.497 19.316 6.908 1.00 32.48 185 PHE A O 1
ATOM 1434 N N . MET A 1 188 ? 59.001 18.396 5.506 1.00 32.87 186 MET A N 1
ATOM 1435 C CA . MET A 1 188 ? 59.317 17.336 6.430 1.00 33.74 186 MET A CA 1
ATOM 1436 C C . MET A 1 188 ? 60.724 16.786 6.239 1.00 35.10 186 MET A C 1
ATOM 1437 O O . MET A 1 188 ? 61.385 17.032 5.218 1.00 35.73 186 MET A O 1
ATOM 1442 N N . ASN A 1 189 ? 61.169 16.032 7.234 1.00 35.78 187 ASN A N 1
ATOM 1443 C CA . ASN A 1 189 ? 62.420 15.277 7.151 1.00 36.84 187 ASN A CA 1
ATOM 1444 C C . ASN A 1 189 ? 62.094 13.796 6.858 1.00 36.92 187 ASN A C 1
ATOM 1445 O O . ASN A 1 189 ? 60.921 13.440 6.728 1.00 36.69 187 ASN A O 1
ATOM 1450 N N . GLU A 1 190 ? 63.107 12.929 6.755 1.00 38.30 188 GLU A N 1
ATOM 1451 C CA . GLU A 1 190 ? 62.875 11.494 6.466 1.00 38.49 188 GLU A CA 1
ATOM 1452 C C . GLU A 1 190 ? 61.856 10.753 7.352 1.00 38.16 188 GLU A C 1
ATOM 1453 O O . GLU A 1 190 ? 61.000 10.021 6.833 1.00 37.97 188 GLU A O 1
ATOM 1459 N N . ALA A 1 191 ? 61.979 10.924 8.673 1.00 37.84 189 ALA A N 1
ATOM 1460 C CA . ALA A 1 191 ? 61.133 10.256 9.684 1.00 37.52 189 ALA A CA 1
ATOM 1461 C C . ALA A 1 191 ? 59.653 10.619 9.597 1.00 37.36 189 ALA A C 1
ATOM 1462 O O . ALA A 1 191 ? 58.772 9.763 9.790 1.00 37.34 189 ALA A O 1
ATOM 1464 N N . GLU A 1 192 ? 59.390 11.902 9.334 1.00 36.92 190 GLU A N 1
ATOM 1465 C CA . GLU A 1 192 ? 58.041 12.423 9.254 1.00 36.90 190 GLU A CA 1
ATOM 1466 C C . GLU A 1 192 ? 57.372 11.909 7.977 1.00 37.02 190 GLU A C 1
ATOM 1467 O O . GLU A 1 192 ? 56.176 11.611 7.970 1.00 37.25 190 GLU A O 1
ATOM 1473 N N . ALA A 1 193 ? 58.157 11.761 6.914 1.00 37.16 191 ALA A N 1
ATOM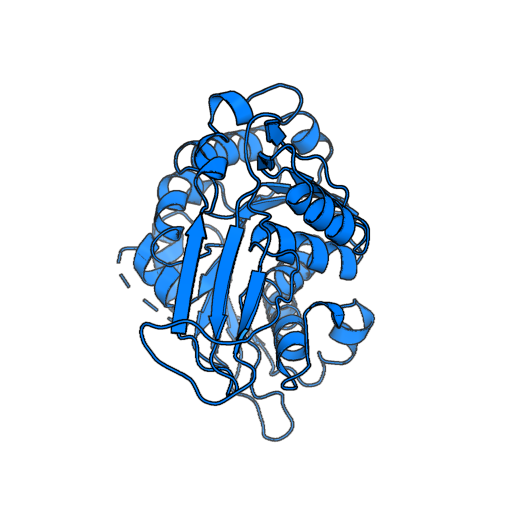 1474 C CA . ALA A 1 193 ? 57.656 11.221 5.663 1.00 38.24 191 ALA A CA 1
ATOM 1475 C C . ALA A 1 193 ? 57.209 9.756 5.853 1.00 39.31 191 ALA A C 1
ATOM 1476 O O . ALA A 1 193 ? 56.072 9.404 5.515 1.00 38.67 191 ALA A O 1
ATOM 1478 N N . ARG A 1 194 ? 58.076 8.925 6.436 1.00 40.44 192 ARG A N 1
ATOM 1479 C CA . ARG A 1 194 ? 57.706 7.537 6.753 1.00 42.44 192 ARG A CA 1
ATOM 1480 C C . ARG A 1 194 ? 56.441 7.463 7.612 1.00 42.74 192 ARG A C 1
ATOM 1481 O O . ARG A 1 194 ? 55.523 6.699 7.308 1.00 43.30 192 ARG A O 1
ATOM 1489 N N . ALA A 1 195 ? 56.385 8.288 8.658 1.00 43.37 193 ALA A N 1
ATOM 1490 C CA . ALA A 1 195 ? 55.252 8.298 9.589 1.00 43.33 193 ALA A CA 1
ATOM 1491 C C . ALA A 1 195 ? 53.911 8.648 8.951 1.00 43.41 193 ALA A C 1
ATOM 1492 O O . ALA A 1 195 ? 52.917 7.993 9.227 1.00 43.55 193 ALA A O 1
ATOM 1494 N N . LEU A 1 196 ? 53.861 9.665 8.101 1.00 43.76 194 LEU A N 1
ATOM 1495 C CA . LEU A 1 196 ? 52.569 10.038 7.529 1.00 44.05 194 LEU A CA 1
ATOM 1496 C C . LEU A 1 196 ? 52.170 9.156 6.332 1.00 43.94 194 LEU A C 1
ATOM 1497 O O . LEU A 1 196 ? 50.976 8.965 6.044 1.00 43.73 194 LEU A O 1
ATOM 1502 N N . THR A 1 197 ? 53.176 8.583 5.675 0.80 43.25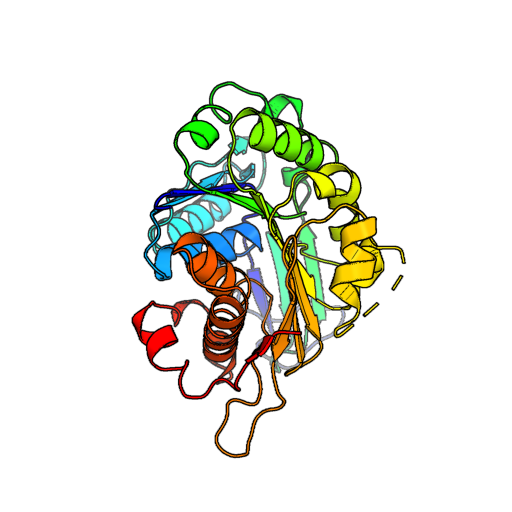 195 THR A N 1
ATOM 1503 C CA . THR A 1 197 ? 52.978 7.844 4.432 0.80 42.68 195 THR A CA 1
ATOM 1504 C C . THR A 1 197 ? 52.678 6.359 4.643 0.80 42.28 195 THR A C 1
ATOM 1505 O O . THR A 1 197 ? 51.991 5.740 3.829 0.80 41.80 195 THR A O 1
ATOM 1509 N N . GLY A 1 198 ? 53.199 5.801 5.734 1.00 42.23 196 GLY A N 1
ATOM 1510 C CA . GLY A 1 198 ? 53.086 4.378 6.012 1.00 42.56 196 GLY A CA 1
ATOM 1511 C C . GLY A 1 198 ? 54.357 3.645 5.607 1.00 43.24 196 GLY A C 1
ATOM 1512 O O . GLY A 1 198 ? 54.376 2.893 4.626 1.00 43.33 196 GLY A O 1
ATOM 1513 N N . VAL A 1 204 ? 65.578 8.749 -1.784 1.00 39.02 202 VAL A N 1
ATOM 1514 C CA . VAL A 1 204 ? 64.991 10.071 -1.435 1.00 39.51 202 VAL A CA 1
ATOM 1515 C C . VAL A 1 204 ? 64.201 10.665 -2.616 1.00 39.67 202 VAL A C 1
ATOM 1516 O O . VAL A 1 204 ? 63.132 11.274 -2.444 1.00 38.61 202 VAL A O 1
ATOM 1520 N N . ARG A 1 205 ? 64.731 10.458 -3.816 1.00 40.07 203 ARG A N 1
ATOM 1521 C CA . ARG A 1 205 ? 64.050 10.824 -5.049 1.00 41.03 203 ARG A CA 1
ATOM 1522 C C . ARG A 1 205 ? 62.744 10.049 -5.243 1.00 41.44 203 ARG A C 1
ATOM 1523 O O . ARG A 1 205 ? 62.032 10.274 -6.235 1.00 42.10 203 ARG A O 1
ATOM 1531 N N . ASP A 1 206 ? 62.428 9.138 -4.298 1.00 41.72 204 ASP A N 1
ATOM 1532 C CA . ASP A 1 206 ? 61.229 8.309 -4.399 1.00 41.71 204 ASP A CA 1
ATOM 1533 C C . ASP A 1 206 ? 60.025 8.929 -3.732 1.00 41.84 204 ASP A C 1
ATOM 1534 O O . ASP A 1 206 ? 58.879 8.580 -4.052 1.00 41.87 204 ASP A O 1
ATOM 1539 N N . TRP A 1 207 ? 60.278 9.852 -2.802 1.00 40.42 205 TRP A N 1
ATOM 1540 C CA . TRP A 1 207 ? 59.183 10.403 -2.021 1.00 39.91 205 TRP A CA 1
ATOM 1541 C C . TRP A 1 207 ? 58.028 10.990 -2.861 1.00 38.95 205 TRP A C 1
ATOM 1542 O O . TRP A 1 207 ? 56.871 10.700 -2.571 1.00 38.61 205 TRP A O 1
ATOM 1553 N N . PRO A 1 208 ? 58.324 11.762 -3.940 1.00 38.43 206 PRO A N 1
ATOM 1554 C CA . PRO A 1 208 ? 57.222 12.326 -4.758 1.00 37.98 206 PRO A CA 1
ATOM 1555 C C . PRO A 1 208 ? 56.099 11.338 -5.187 1.00 38.15 206 PRO A C 1
ATOM 1556 O O . PRO A 1 208 ? 54.942 11.584 -4.866 1.00 37.19 206 PRO A O 1
ATOM 1560 N N . ASN A 1 209 ? 56.411 10.243 -5.901 1.00 38.09 207 ASN A N 1
ATOM 1561 C CA . ASN A 1 209 ? 55.329 9.321 -6.311 1.00 38.37 207 ASN A CA 1
ATOM 1562 C C . ASN A 1 209 ? 54.624 8.580 -5.147 1.00 38.30 207 ASN A C 1
ATOM 1563 O O . ASN A 1 209 ? 53.390 8.406 -5.175 1.00 38.55 207 ASN A O 1
ATOM 1568 N N . ILE A 1 210 ? 55.396 8.170 -4.123 1.00 37.70 208 ILE A N 1
ATOM 1569 C CA . ILE A 1 210 ? 54.804 7.618 -2.890 1.00 36.80 208 ILE A CA 1
ATOM 1570 C C . ILE A 1 210 ? 53.839 8.676 -2.291 1.00 37.17 208 ILE A C 1
ATOM 1571 O O . ILE A 1 210 ? 52.677 8.399 -1.966 1.00 36.73 208 ILE A O 1
ATOM 1576 N N . LEU A 1 211 ? 54.325 9.897 -2.176 1.00 36.11 209 LEU A N 1
ATOM 1577 C CA . LEU A 1 211 ? 53.543 10.938 -1.548 1.00 35.99 209 LEU A CA 1
ATOM 1578 C C . LEU A 1 211 ? 52.347 11.432 -2.395 1.00 35.86 209 LEU A C 1
ATOM 1579 O O . LEU A 1 211 ? 51.307 11.788 -1.842 1.00 36.07 209 LEU A O 1
ATOM 1584 N N . ARG A 1 212 ? 52.472 11.450 -3.720 1.00 35.86 210 ARG A N 1
ATOM 1585 C CA . ARG A 1 212 ? 51.375 11.924 -4.583 1.00 36.16 210 ARG A CA 1
ATOM 1586 C C . ARG A 1 212 ? 50.152 11.012 -4.518 1.00 36.56 210 ARG A C 1
ATOM 1587 O O . ARG A 1 212 ? 49.010 11.485 -4.529 1.00 36.07 210 ARG A O 1
ATOM 1595 N N . LYS A 1 213 ? 50.393 9.703 -4.459 1.00 37.45 211 LYS A N 1
ATOM 1596 C CA . LYS A 1 213 ? 49.294 8.745 -4.351 1.00 37.71 211 LYS A CA 1
ATOM 1597 C C . LYS A 1 213 ? 48.677 8.844 -2.941 1.00 37.26 211 LYS A C 1
ATOM 1598 O O . LYS A 1 213 ? 47.500 8.522 -2.762 1.00 36.66 211 LYS A O 1
ATOM 1604 N N . ALA A 1 214 ? 49.460 9.321 -1.956 1.00 36.39 212 ALA A N 1
ATOM 1605 C CA . ALA A 1 214 ? 48.881 9.635 -0.635 1.00 36.41 212 ALA A CA 1
ATOM 1606 C C . ALA A 1 214 ? 48.007 10.881 -0.746 1.00 36.29 212 ALA A C 1
ATOM 1607 O O . ALA A 1 214 ? 47.287 11.228 0.196 1.00 37.06 212 ALA A O 1
ATOM 1609 N N . GLY A 1 215 ? 48.074 11.562 -1.895 1.00 35.67 213 GLY A N 1
ATOM 1610 C CA . GLY A 1 215 ? 47.189 12.712 -2.154 1.00 35.07 213 GLY A CA 1
ATOM 1611 C C . GLY A 1 215 ? 47.818 14.079 -1.942 1.00 34.57 213 GLY A C 1
ATOM 1612 O O . GLY A 1 215 ? 47.137 15.103 -2.070 1.00 34.23 213 GLY A O 1
ATOM 1613 N N . LEU A 1 216 ? 49.115 14.081 -1.633 1.00 33.67 214 LEU A N 1
ATOM 1614 C CA . LEU A 1 216 ? 49.893 15.320 -1.439 1.00 33.54 214 LEU A CA 1
ATOM 1615 C C . LEU A 1 216 ? 50.484 15.749 -2.768 1.00 32.66 214 LEU A C 1
ATOM 1616 O O . LEU A 1 216 ? 51.307 15.051 -3.322 1.00 32.90 214 LEU A O 1
ATOM 1621 N N . SER A 1 217 ? 50.036 16.895 -3.264 1.00 32.86 215 SER A N 1
ATOM 1622 C CA . SER A 1 217 ? 50.454 17.415 -4.556 1.00 32.93 215 SER A CA 1
ATOM 1623 C C . SER A 1 217 ? 51.857 18.014 -4.566 1.00 32.59 215 SER A C 1
ATOM 1624 O O . SER A 1 217 ? 52.480 18.059 -5.620 1.00 31.79 215 SER A O 1
ATOM 1627 N N . GLY A 1 218 ? 52.348 18.492 -3.411 1.00 32.20 216 GLY A N 1
ATOM 1628 C CA . GLY A 1 218 ? 53.734 18.918 -3.303 1.00 31.67 216 GLY A CA 1
ATOM 1629 C C . GLY A 1 218 ? 54.349 18.937 -1.915 1.00 31.10 216 GLY A C 1
ATOM 1630 O O . GLY A 1 218 ? 53.658 18.981 -0.899 1.00 30.80 216 GLY A O 1
ATOM 1631 N N . GLY A 1 219 ? 55.673 18.946 -1.876 1.00 31.11 217 GLY A N 1
ATOM 1632 C CA . GLY A 1 219 ? 56.389 18.970 -0.619 1.00 31.14 217 GLY A CA 1
ATOM 1633 C C . GLY A 1 219 ? 57.895 18.928 -0.788 1.00 30.58 217 GLY A C 1
ATOM 1634 O O . GLY A 1 219 ? 58.398 18.967 -1.907 1.00 30.59 217 GLY A O 1
ATOM 1635 N N . VAL A 1 220 ? 58.585 18.928 0.354 1.00 30.55 218 VAL A N 1
ATOM 1636 C CA . VAL A 1 220 ? 60.023 18.866 0.468 1.00 31.01 218 VAL A CA 1
ATOM 1637 C C . VAL A 1 220 ? 60.385 17.822 1.526 1.00 31.70 218 VAL A C 1
ATOM 1638 O O . VAL A 1 220 ? 59.842 17.838 2.642 1.00 32.48 218 VAL A O 1
ATOM 1642 N N . VAL A 1 221 ? 61.289 16.901 1.179 1.00 31.62 219 VAL A N 1
ATOM 1643 C CA . VAL A 1 221 ? 61.760 15.953 2.170 1.00 31.88 219 VAL A CA 1
ATOM 1644 C C . VAL A 1 221 ? 63.282 16.048 2.287 1.00 33.12 219 VAL A C 1
ATOM 1645 O O . VAL A 1 221 ? 64.007 15.975 1.281 1.00 31.02 219 VAL A O 1
ATOM 1649 N N . THR A 1 222 ? 63.760 16.251 3.513 1.00 34.07 220 THR A N 1
ATOM 1650 C CA . THR A 1 222 ? 65.195 16.355 3.747 1.00 35.33 220 THR A CA 1
ATOM 1651 C C . THR A 1 222 ? 65.754 15.062 4.355 1.00 36.33 220 THR A C 1
ATOM 1652 O O . THR A 1 222 ? 65.048 14.375 5.116 1.00 36.58 220 THR A O 1
ATOM 1656 N N . ARG A 1 223 ? 67.014 14.744 4.029 1.00 36.86 221 ARG A N 1
ATOM 1657 C CA . ARG A 1 223 ? 67.705 13.594 4.627 1.00 37.76 221 ARG A CA 1
ATOM 1658 C C . ARG A 1 223 ? 69.162 13.889 5.012 1.00 38.15 221 ARG A C 1
ATOM 1659 O O . ARG A 1 223 ? 70.009 14.167 4.149 1.00 38.04 221 ARG A O 1
ATOM 1667 N N . GLY A 1 224 ? 69.457 13.804 6.308 1.00 38.58 222 GLY A N 1
ATOM 1668 C CA . GLY A 1 224 ? 70.814 14.057 6.811 1.00 38.60 222 GLY A CA 1
ATOM 1669 C C . GLY A 1 224 ? 71.261 15.490 6.550 1.00 38.61 222 GLY A C 1
ATOM 1670 O O . GLY A 1 224 ? 70.447 16.414 6.547 1.00 38.99 222 GLY A O 1
ATOM 1671 N N . ALA A 1 225 ? 72.556 15.667 6.315 1.00 38.49 223 ALA A N 1
ATOM 1672 C CA . ALA A 1 225 ? 73.135 16.994 6.083 1.00 38.42 223 ALA A CA 1
ATOM 1673 C C . ALA A 1 225 ? 72.935 17.558 4.660 1.00 37.97 223 ALA A C 1
ATOM 1674 O O . ALA A 1 225 ? 72.850 18.779 4.492 1.00 38.17 223 ALA A O 1
ATOM 1676 N N . SER A 1 226 ? 72.847 16.675 3.660 1.00 37.18 224 SER A N 1
ATOM 1677 C CA . SER A 1 226 ? 73.055 17.052 2.259 1.00 36.67 224 SER A CA 1
ATOM 1678 C C . SER A 1 226 ? 72.081 16.512 1.180 1.00 36.66 224 SER A C 1
ATOM 1679 O O . SER A 1 226 ? 72.286 16.818 -0.007 1.00 36.89 224 SER A O 1
ATOM 1682 N N . GLU A 1 227 ? 71.071 15.705 1.536 1.00 35.47 225 GLU A N 1
ATOM 1683 C CA . GLU A 1 227 ? 70.097 15.258 0.513 1.00 34.57 225 GLU A CA 1
ATOM 1684 C C . GLU A 1 227 ? 68.713 15.884 0.717 1.00 33.61 225 GLU A C 1
ATOM 1685 O O . GLU A 1 227 ? 68.171 15.861 1.831 1.00 32.70 225 GLU A O 1
ATOM 1691 N N . VAL A 1 228 ? 68.157 16.440 -0.358 1.00 32.63 226 VAL A N 1
ATOM 1692 C CA . VAL A 1 228 ? 66.821 17.064 -0.309 1.00 32.20 226 VAL A CA 1
ATOM 1693 C C . VAL A 1 228 ? 66.073 16.786 -1.602 1.00 32.26 226 VAL A C 1
ATOM 1694 O O . VAL A 1 228 ? 66.649 16.904 -2.679 1.00 32.35 226 VAL A O 1
ATOM 1698 N N . VAL A 1 229 ? 64.791 16.434 -1.487 1.00 32.29 227 VAL A N 1
ATOM 1699 C CA . VAL A 1 229 ? 63.916 16.283 -2.639 1.00 32.67 227 VAL A CA 1
ATOM 1700 C C . VAL A 1 229 ? 62.752 17.291 -2.537 1.00 32.97 227 VAL A C 1
ATOM 1701 O O . VAL A 1 229 ? 62.232 17.530 -1.438 1.00 32.50 227 VAL A O 1
ATOM 1705 N N . ALA A 1 230 ? 62.412 17.928 -3.661 1.00 32.75 228 ALA A N 1
ATOM 1706 C CA . ALA A 1 230 ? 61.255 18.834 -3.734 1.00 33.06 228 ALA A CA 1
ATOM 1707 C C . ALA A 1 230 ? 60.357 18.357 -4.851 1.00 33.74 228 ALA A C 1
ATOM 1708 O O . ALA A 1 230 ? 60.847 17.828 -5.846 1.00 33.37 228 ALA A O 1
ATOM 1710 N N . PHE A 1 231 ? 59.045 18.495 -4.687 1.00 34.43 229 PHE A N 1
ATOM 1711 C CA . PHE A 1 231 ? 58.107 18.092 -5.738 1.00 35.12 229 PHE A CA 1
ATOM 1712 C C . PHE A 1 231 ? 56.846 18.946 -5.758 1.00 36.06 229 PHE A C 1
ATOM 1713 O O . PHE A 1 231 ? 56.506 19.595 -4.756 1.00 34.16 229 PHE A O 1
ATOM 1721 N N . ASN A 1 232 ? 56.179 18.959 -6.914 1.00 37.02 230 ASN A N 1
ATOM 1722 C CA . ASN A 1 232 ? 54.857 19.579 -7.051 1.00 38.54 230 ASN A CA 1
ATOM 1723 C C . ASN A 1 232 ? 54.043 18.664 -7.951 1.00 39.51 230 ASN A C 1
ATOM 1724 O O . ASN A 1 232 ? 54.392 17.497 -8.086 1.00 40.44 230 ASN A O 1
ATOM 1729 N N . GLY A 1 233 ? 52.985 19.180 -8.576 1.00 40.24 231 GLY A N 1
ATOM 1730 C CA . GLY A 1 233 ? 52.027 18.337 -9.326 1.00 40.72 231 GLY A CA 1
ATOM 1731 C C . GLY A 1 233 ? 52.582 17.506 -10.473 1.00 41.57 231 GLY A C 1
ATOM 1732 O O . GLY A 1 233 ? 51.987 16.498 -10.884 1.00 41.99 231 GLY A O 1
ATOM 1733 N N . THR A 1 234 ? 53.737 17.902 -10.987 1.00 41.56 232 THR A N 1
ATOM 1734 C CA . THR A 1 234 ? 54.221 17.343 -12.241 1.00 41.35 232 THR A CA 1
ATOM 1735 C C . THR A 1 234 ? 55.749 17.210 -12.259 1.00 40.76 232 THR A C 1
ATOM 1736 O O . THR A 1 234 ? 56.319 16.522 -13.110 1.00 40.78 232 THR A O 1
ATOM 1740 N N . GLU A 1 235 ? 56.411 17.852 -11.302 1.00 39.89 233 GLU A N 1
ATOM 1741 C CA . GLU A 1 235 ? 57.864 17.974 -11.313 1.00 39.22 233 GLU A CA 1
ATOM 1742 C C . GLU A 1 235 ? 58.509 17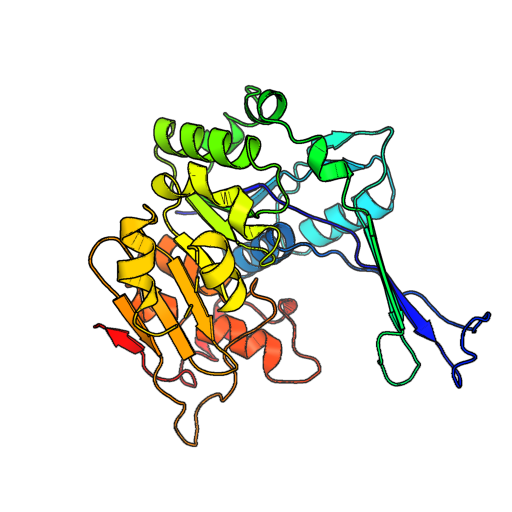.508 -10.014 1.00 38.77 233 GLU A C 1
ATOM 1743 O O . GLU A 1 235 ? 57.892 17.544 -8.953 1.00 38.48 233 GLU A O 1
ATOM 1749 N N . LYS A 1 236 ? 59.771 17.106 -10.096 1.00 37.67 234 LYS A N 1
ATOM 1750 C CA . LYS A 1 236 ? 60.579 16.899 -8.903 1.00 37.03 234 LYS A CA 1
ATOM 1751 C C . LYS A 1 236 ? 62.019 17.361 -9.164 1.00 36.86 234 LYS A C 1
ATOM 1752 O O . LYS A 1 236 ? 62.481 17.413 -10.313 1.00 36.12 234 LYS A O 1
ATOM 1758 N N . ALA A 1 237 ? 62.705 17.739 -8.093 1.00 35.89 235 ALA A N 1
ATOM 1759 C CA . ALA A 1 237 ? 64.092 18.133 -8.173 1.00 35.47 235 ALA A CA 1
ATOM 1760 C C . ALA A 1 237 ? 64.837 17.620 -6.958 1.00 35.28 235 ALA A C 1
ATOM 1761 O O . ALA A 1 237 ? 64.236 17.254 -5.948 1.00 35.17 235 ALA A O 1
ATOM 1763 N N . ILE A 1 238 ? 66.156 17.591 -7.065 1.00 34.85 236 ILE A N 1
ATOM 1764 C CA . ILE A 1 238 ? 67.003 17.025 -6.027 1.00 34.66 236 ILE A CA 1
ATOM 1765 C C . ILE A 1 238 ? 68.292 17.834 -5.914 1.00 34.42 236 ILE A C 1
ATOM 1766 O O . ILE A 1 238 ? 68.747 18.412 -6.900 1.00 33.32 236 ILE A O 1
ATOM 1771 N N . LEU A 1 239 ? 68.876 17.862 -4.721 1.00 34.18 237 LEU A N 1
ATOM 1772 C CA . LEU A 1 239 ? 70.156 18.534 -4.519 1.00 35.49 237 LEU A CA 1
ATOM 1773 C C . LEU A 1 239 ? 71.393 17.619 -4.733 1.00 35.99 237 LEU A C 1
ATOM 1774 O O . LEU A 1 239 ? 71.440 16.482 -4.262 1.00 35.81 237 LEU A O 1
ATOM 1779 N N . HIS A 1 240 ? 72.391 18.125 -5.453 1.00 37.14 238 HIS A N 1
ATOM 1780 C CA . HIS A 1 240 ? 73.659 17.411 -5.621 1.00 38.23 238 HIS A CA 1
ATOM 1781 C C . HIS A 1 240 ? 74.482 17.365 -4.319 1.00 38.15 238 HIS A C 1
ATOM 1782 O O . HIS A 1 240 ? 74.296 18.220 -3.438 1.00 38.24 238 HIS A O 1
ATOM 1789 N N . PRO A 1 241 ? 75.371 16.349 -4.180 1.00 37.92 239 PRO A N 1
ATOM 1790 C CA . PRO A 1 241 ? 76.343 16.394 -3.081 1.00 37.66 239 PRO A CA 1
ATOM 1791 C C . PRO A 1 241 ? 77.257 17.616 -3.269 1.00 37.61 239 PRO A C 1
ATOM 1792 O O . PRO A 1 241 ? 77.566 17.964 -4.423 1.00 37.50 239 PRO A O 1
ATOM 1796 N N . PRO A 1 242 ? 77.672 18.275 -2.160 1.00 37.11 240 PRO A N 1
ATOM 1797 C CA . PRO A 1 242 ? 78.557 19.448 -2.258 1.00 36.36 240 PRO A CA 1
ATOM 1798 C C . PRO A 1 242 ? 79.901 19.120 -2.903 1.00 36.02 240 PRO A C 1
ATOM 1799 O O . PRO A 1 242 ? 80.470 18.070 -2.617 1.00 35.60 240 PRO A O 1
ATOM 1803 N N . LEU A 1 243 ? 80.389 20.023 -3.752 1.00 35.37 241 LEU A N 1
ATOM 1804 C CA . LEU A 1 243 ? 81.786 20.005 -4.207 1.00 35.23 241 LEU A CA 1
ATOM 1805 C C . LEU A 1 243 ? 82.669 20.459 -3.037 1.00 34.51 241 LEU A C 1
ATOM 1806 O O . LEU A 1 243 ? 82.158 20.708 -1.939 1.00 34.15 241 LEU A O 1
ATOM 1811 N N . ILE A 1 244 ? 83.979 20.555 -3.257 1.00 33.67 242 ILE A N 1
ATOM 1812 C CA . ILE A 1 244 ? 84.913 20.931 -2.186 1.00 33.46 242 ILE A CA 1
ATOM 1813 C C . ILE A 1 244 ? 84.625 22.321 -1.592 1.00 32.95 242 ILE A C 1
ATOM 1814 O O . ILE A 1 244 ? 84.652 22.504 -0.371 1.00 32.69 242 ILE A O 1
ATOM 1819 N N . ARG A 1 245 ? 84.331 23.276 -2.472 1.00 32.58 243 ARG A N 1
ATOM 1820 C CA . ARG A 1 245 ? 84.135 24.675 -2.102 1.00 32.29 243 ARG A CA 1
ATOM 1821 C C . ARG A 1 245 ? 82.751 24.931 -1.498 1.00 31.60 243 ARG A C 1
ATOM 1822 O O . ARG A 1 245 ? 82.525 25.972 -0.872 1.00 31.31 243 ARG A O 1
ATOM 1830 N N . GLU A 1 246 ? 81.844 23.978 -1.682 1.00 30.73 244 GLU A N 1
ATOM 1831 C CA . GLU A 1 246 ? 80.430 24.163 -1.343 1.00 30.15 244 GLU A CA 1
ATOM 1832 C C . GLU A 1 246 ? 80.027 23.844 0.096 1.00 29.79 244 GLU A C 1
ATOM 1833 O O . GLU A 1 246 ? 80.722 23.113 0.809 1.00 29.45 244 GLU A O 1
ATOM 1839 N N . VAL A 1 247 ? 78.886 24.402 0.504 1.00 29.57 245 VAL A N 1
ATOM 1840 C CA . VAL A 1 247 ? 78.406 24.253 1.875 1.00 29.29 245 VAL A CA 1
ATOM 1841 C C . VAL A 1 247 ? 77.981 22.792 2.134 1.00 29.89 245 VAL A C 1
ATOM 1842 O O . VAL A 1 247 ? 77.225 22.190 1.334 1.00 29.15 245 VAL A O 1
ATOM 1846 N N . LYS A 1 248 ? 78.519 22.237 3.229 1.00 30.01 246 LYS A N 1
ATOM 1847 C CA . LYS A 1 248 ? 78.393 20.814 3.576 1.00 30.62 246 LYS A CA 1
ATOM 1848 C C . LYS A 1 248 ? 77.207 20.481 4.482 1.00 31.57 246 LYS A C 1
ATOM 1849 O O . LYS A 1 248 ? 76.996 19.313 4.817 1.00 32.25 246 LYS A O 1
ATOM 1855 N N . ASP A 1 249 ? 76.461 21.502 4.903 1.00 31.85 247 ASP A N 1
ATOM 1856 C CA . ASP A 1 249 ? 75.222 21.311 5.669 1.00 32.04 247 ASP A CA 1
ATOM 1857 C C . ASP A 1 249 ? 74.215 22.353 5.230 1.00 32.25 247 ASP A C 1
ATOM 1858 O O . ASP A 1 249 ? 74.444 23.555 5.388 1.00 31.97 247 ASP A O 1
ATOM 1863 N N . VAL A 1 250 ? 73.111 21.862 4.673 1.00 32.19 248 VAL A N 1
ATOM 1864 C CA . VAL A 1 250 ? 72.008 22.673 4.167 1.00 33.06 248 VAL A CA 1
ATOM 1865 C C . VAL A 1 250 ? 70.666 22.249 4.823 1.00 33.09 248 VAL A C 1
ATOM 1866 O O . VAL A 1 250 ? 69.578 22.401 4.243 1.00 33.30 248 VAL A O 1
ATOM 1870 N N . THR A 1 251 ? 70.750 21.716 6.040 1.00 33.76 249 THR A N 1
ATOM 1871 C CA . THR A 1 251 ? 69.544 21.286 6.774 1.00 33.46 249 THR A CA 1
ATOM 1872 C C . THR A 1 251 ? 69.556 21.822 8.230 1.00 34.22 249 THR A C 1
ATOM 1873 O O . THR A 1 251 ? 70.602 21.816 8.902 1.00 34.06 249 THR A O 1
ATOM 1877 N N . GLY A 1 252 ? 68.399 22.266 8.721 1.00 34.66 250 GLY A N 1
ATOM 1878 C CA . GLY A 1 252 ? 68.290 22.690 10.113 1.00 34.53 250 GLY A CA 1
ATOM 1879 C C . GLY A 1 252 ? 67.125 22.081 10.851 1.00 35.41 250 GLY A C 1
ATOM 1880 O O . GLY A 1 252 ? 66.582 21.017 10.457 1.00 35.45 250 GLY A O 1
ATOM 1881 N N . ALA A 1 253 ? 66.745 22.762 11.940 1.00 35.25 251 ALA A N 1
ATOM 1882 C CA . ALA A 1 253 ? 65.514 22.480 12.698 1.00 35.10 251 ALA A CA 1
ATOM 1883 C C . ALA A 1 253 ? 64.285 22.291 11.799 1.00 34.43 251 ALA A C 1
ATOM 1884 O O . ALA A 1 253 ? 63.375 21.530 12.150 1.00 35.24 251 ALA A O 1
ATOM 1886 N N . GLY A 1 254 ? 64.264 22.983 10.654 1.00 33.66 252 GLY A N 1
ATOM 1887 C CA . GLY A 1 254 ? 63.237 22.799 9.636 1.00 32.57 252 GLY A CA 1
ATOM 1888 C C . GLY A 1 254 ? 62.568 24.090 9.210 1.00 31.88 252 GLY A C 1
ATOM 1889 O O . GLY A 1 254 ? 62.077 24.199 8.076 1.00 32.98 252 GLY A O 1
ATOM 1890 N N . ASP A 1 255 ? 62.553 25.064 10.120 1.00 30.40 253 ASP A N 1
ATOM 1891 C CA . ASP A 1 255 ? 61.957 26.371 9.879 1.00 28.36 253 ASP A CA 1
ATOM 1892 C C . ASP A 1 255 ? 62.604 27.120 8.722 1.00 27.03 253 ASP A C 1
ATOM 1893 O O . ASP A 1 255 ? 61.920 27.841 7.975 1.00 26.46 253 ASP A O 1
ATOM 1898 N N . ALA A 1 256 ? 63.929 27.006 8.622 1.00 24.87 254 ALA A N 1
ATOM 1899 C CA . ALA A 1 256 ? 64.671 27.826 7.719 1.00 23.59 254 ALA A CA 1
ATOM 1900 C C . ALA A 1 256 ? 64.502 27.296 6.288 1.00 22.45 254 ALA A C 1
ATOM 1901 O O . ALA A 1 256 ? 64.256 28.055 5.384 1.00 21.24 254 ALA A O 1
ATOM 1903 N N . MET A 1 257 ? 64.661 25.997 6.083 1.00 23.21 255 MET A N 1
ATOM 1904 C CA A MET A 1 257 ? 64.428 25.373 4.786 0.50 24.19 255 MET A CA 1
ATOM 1905 C CA B MET A 1 257 ? 64.429 25.405 4.756 0.50 23.77 255 MET A CA 1
ATOM 1906 C C . MET A 1 257 ? 63.016 25.753 4.272 1.00 24.61 255 MET A C 1
ATOM 1907 O O . MET A 1 257 ? 62.826 26.266 3.140 1.00 23.54 255 MET A O 1
ATOM 1916 N N . ALA A 1 258 ? 62.024 25.518 5.132 1.00 24.46 256 ALA A N 1
ATOM 1917 C CA . ALA A 1 258 ? 60.616 25.787 4.785 1.00 23.86 256 ALA A CA 1
ATOM 1918 C C . ALA A 1 258 ? 60.471 27.234 4.365 1.00 24.62 256 ALA A C 1
ATOM 1919 O O . ALA A 1 258 ? 59.928 27.535 3.286 1.00 23.48 256 ALA A O 1
ATOM 1921 N N . SER A 1 259 ? 60.993 28.140 5.205 1.00 23.09 257 SER A N 1
ATOM 1922 C CA . SER A 1 259 ? 60.840 29.550 4.937 1.00 24.03 257 SER A CA 1
ATOM 1923 C C . SER A 1 259 ? 61.474 29.947 3.627 1.00 23.18 257 SER A C 1
ATOM 1924 O O . SER A 1 259 ? 60.883 30.723 2.903 1.00 23.35 257 SER A O 1
ATOM 1927 N N . GLY A 1 260 ? 62.685 29.440 3.352 1.00 22.02 258 GLY A N 1
ATOM 1928 C CA . GLY A 1 260 ? 63.402 29.822 2.134 1.00 21.93 258 GLY A CA 1
ATOM 1929 C C . GLY A 1 260 ? 62.726 29.243 0.906 1.00 22.43 258 GLY A C 1
ATOM 1930 O O . GLY A 1 260 ? 62.576 29.925 -0.113 1.00 22.21 258 GLY A O 1
ATOM 1931 N N . TYR A 1 261 ? 62.275 27.998 1.029 1.00 21.84 259 TYR A N 1
ATOM 1932 C CA . TYR A 1 261 ? 61.559 27.350 -0.078 1.00 21.85 259 TYR A CA 1
ATOM 1933 C C . TYR A 1 261 ? 60.222 28.026 -0.360 1.00 22.12 259 TYR A C 1
ATOM 1934 O O . TYR A 1 261 ? 59.923 28.381 -1.505 1.00 23.14 259 TYR A O 1
ATOM 1943 N N . LEU A 1 262 ? 59.415 28.232 0.680 1.00 21.61 260 LEU A N 1
ATOM 1944 C CA . LEU A 1 262 ? 58.112 28.846 0.537 1.00 22.66 260 LEU A CA 1
ATOM 1945 C C . LEU A 1 262 ? 58.272 30.268 0.047 1.00 23.40 260 LEU A C 1
ATOM 1946 O O . LEU A 1 262 ? 57.525 30.694 -0.813 1.00 23.32 260 LEU A O 1
ATOM 1951 N N . ALA A 1 263 ? 59.288 30.999 0.539 1.00 24.11 261 ALA A N 1
ATOM 1952 C CA . ALA A 1 263 ? 59.540 32.344 0.020 1.00 25.03 261 ALA A CA 1
ATOM 1953 C C . ALA A 1 263 ? 59.790 32.316 -1.467 1.00 26.45 261 ALA A C 1
ATOM 1954 O O . ALA A 1 263 ? 59.276 33.173 -2.197 1.00 27.62 261 ALA A O 1
ATOM 1956 N N . ALA A 1 264 ? 60.588 31.349 -1.934 1.00 26.40 262 ALA A N 1
ATOM 1957 C CA . ALA A 1 264 ? 60.847 31.209 -3.374 1.00 26.49 262 ALA A CA 1
ATOM 1958 C C . ALA A 1 264 ? 59.587 30.897 -4.201 1.00 27.16 262 ALA A C 1
ATOM 1959 O O . ALA A 1 264 ? 59.385 31.504 -5.246 1.00 27.73 262 ALA A O 1
ATOM 1961 N N . ILE A 1 265 ? 58.770 29.955 -3.742 1.00 26.84 263 ILE A N 1
ATOM 1962 C CA . ILE A 1 265 ? 57.520 29.595 -4.447 1.00 28.55 263 ILE A CA 1
ATOM 1963 C C . ILE A 1 265 ? 56.547 30.788 -4.500 1.00 30.12 263 ILE A C 1
ATOM 1964 O O . ILE A 1 265 ? 55.920 31.048 -5.521 1.00 30.50 263 ILE A O 1
ATOM 1969 N N . ALA A 1 266 ? 56.450 31.510 -3.394 1.00 31.67 264 ALA A N 1
ATOM 1970 C CA . ALA A 1 266 ? 55.502 32.618 -3.260 1.00 33.29 264 ALA A CA 1
ATOM 1971 C C . ALA A 1 266 ? 55.909 33.760 -4.182 1.00 34.37 264 ALA A C 1
ATOM 1972 O O . ALA A 1 266 ? 55.068 34.500 -4.685 1.00 35.81 264 ALA A O 1
ATOM 1974 N N . GLU A 1 267 ? 57.204 33.872 -4.432 1.00 35.60 265 GLU A N 1
ATOM 1975 C CA . GLU A 1 267 ? 57.740 34.805 -5.429 1.00 37.08 265 GLU A CA 1
ATOM 1976 C C . GLU A 1 267 ? 57.659 34.225 -6.844 1.00 36.72 265 GLU A C 1
ATOM 1977 O O . GLU A 1 267 ? 58.055 34.869 -7.815 1.00 37.02 265 GLU A O 1
ATOM 1983 N N . GLY A 1 268 ? 57.154 33.002 -6.954 1.00 36.70 266 GLY A N 1
ATOM 1984 C CA . GLY A 1 268 ? 56.954 32.368 -8.252 1.00 36.91 266 GLY A CA 1
ATOM 1985 C C . GLY A 1 268 ? 58.204 31.864 -8.946 1.00 36.69 266 GLY A C 1
ATOM 1986 O O . GLY A 1 268 ? 58.343 32.011 -10.158 1.00 37.23 266 GLY A O 1
ATOM 1987 N N . LYS A 1 269 ? 59.119 31.263 -8.190 1.00 36.39 267 LYS A N 1
ATOM 1988 C CA . LYS A 1 269 ? 60.318 30.648 -8.771 1.00 35.22 267 LYS A CA 1
ATOM 1989 C C . LYS A 1 269 ? 60.070 29.153 -8.976 1.00 34.11 267 LYS A C 1
ATOM 1990 O O . LYS A 1 269 ? 59.115 28.602 -8.403 1.00 34.06 267 LYS A O 1
ATOM 1996 N N . THR A 1 270 ? 60.909 28.504 -9.787 1.00 33.07 268 THR A N 1
ATOM 1997 C CA . THR A 1 270 ? 60.798 27.053 -10.037 1.00 32.17 268 THR A CA 1
ATOM 1998 C C . THR A 1 270 ? 61.146 26.240 -8.788 1.00 31.86 268 THR A C 1
ATOM 1999 O O . THR A 1 270 ? 61.842 26.740 -7.896 1.00 30.70 268 THR A O 1
ATOM 2003 N N . ILE A 1 271 ? 60.680 24.994 -8.717 1.00 30.79 269 ILE A N 1
ATOM 2004 C CA . ILE A 1 271 ? 61.009 24.161 -7.558 1.00 30.63 269 ILE A CA 1
ATOM 2005 C C . ILE A 1 271 ? 62.539 23.910 -7.451 1.00 29.71 269 ILE A C 1
ATOM 2006 O O . ILE A 1 271 ? 63.067 23.702 -6.348 1.00 28.47 269 ILE A O 1
ATOM 2011 N N . ARG A 1 272 ? 63.254 23.986 -8.578 1.00 28.55 270 ARG A N 1
ATOM 2012 C CA . ARG A 1 272 ? 64.724 23.846 -8.578 1.00 28.73 270 ARG A CA 1
ATOM 2013 C C . ARG A 1 272 ? 65.345 25.050 -7.871 1.00 27.77 270 ARG A C 1
ATOM 2014 O O . ARG A 1 272 ? 66.182 24.888 -6.976 1.00 27.37 270 ARG A O 1
ATOM 2022 N N . GLU A 1 273 ? 64.904 26.250 -8.257 1.00 27.51 271 GLU A N 1
ATOM 2023 C CA . GLU A 1 273 ? 65.259 27.513 -7.598 1.00 28.09 271 GLU A CA 1
ATOM 2024 C C . GLU A 1 273 ? 64.814 27.603 -6.112 1.00 27.36 271 GLU A C 1
ATOM 2025 O O . GLU A 1 273 ? 65.566 28.079 -5.251 1.00 27.22 271 GLU A O 1
ATOM 2031 N N . ALA A 1 274 ? 63.605 27.133 -5.824 1.00 25.45 272 ALA A N 1
ATOM 2032 C CA . ALA A 1 274 ? 63.072 27.086 -4.448 1.00 24.37 272 ALA A CA 1
ATOM 2033 C C . ALA A 1 274 ? 63.899 26.136 -3.590 1.00 23.28 272 ALA A C 1
ATOM 2034 O O . ALA A 1 274 ? 64.220 26.416 -2.428 1.00 22.24 272 ALA A O 1
ATOM 2036 N N . LEU A 1 275 ? 64.311 25.033 -4.186 1.00 22.72 273 LEU A N 1
ATOM 2037 C CA . LEU A 1 275 ? 65.152 24.073 -3.499 1.00 23.38 273 LEU A CA 1
ATOM 2038 C C . LEU A 1 275 ? 66.465 24.719 -3.044 1.00 22.68 273 LEU A C 1
ATOM 2039 O O . LEU A 1 275 ? 66.877 24.575 -1.879 1.00 22.16 273 LEU A O 1
ATOM 2044 N N . ARG A 1 276 ? 67.132 25.394 -3.981 1.00 21.60 274 ARG A N 1
ATOM 2045 C CA . ARG A 1 276 ? 68.414 26.049 -3.661 1.00 22.66 274 ARG A CA 1
ATOM 2046 C C . ARG A 1 276 ? 68.262 27.204 -2.671 1.00 21.93 274 ARG A C 1
ATOM 2047 O O . ARG A 1 276 ? 69.179 27.427 -1.871 1.00 21.54 274 ARG A O 1
ATOM 2055 N N . GLN A 1 277 ? 67.149 27.944 -2.738 1.00 21.58 275 GLN A N 1
ATOM 2056 C CA A GLN A 1 277 ? 66.938 29.031 -1.763 0.50 21.62 275 GLN A CA 1
ATOM 2057 C CA B GLN A 1 277 ? 66.897 29.033 -1.774 0.50 22.02 275 GLN A CA 1
ATOM 2058 C C . GLN A 1 277 ? 66.714 28.489 -0.358 1.00 21.65 275 GLN A C 1
ATOM 2059 O O . GLN A 1 277 ? 67.242 29.052 0.631 1.00 20.02 275 GLN A O 1
ATOM 2070 N N . GLY A 1 278 ? 65.929 27.409 -0.261 1.00 20.99 276 GLY A N 1
ATOM 2071 C CA . GLY A 1 278 ? 65.661 26.763 1.018 1.00 21.04 276 GLY A CA 1
ATOM 2072 C C . GLY A 1 278 ? 66.957 26.223 1.612 1.00 20.54 276 GLY A C 1
ATOM 2073 O O . GLY A 1 278 ? 67.234 26.385 2.814 1.00 18.76 276 GLY A O 1
ATOM 2074 N N . ALA A 1 279 ? 67.768 25.579 0.778 1.00 19.47 277 ALA A N 1
ATOM 2075 C CA . ALA A 1 279 ? 69.080 25.124 1.199 1.00 19.35 277 ALA A CA 1
ATOM 2076 C C . ALA A 1 279 ? 69.954 26.256 1.689 1.00 19.06 277 ALA A C 1
ATOM 2077 O O . ALA A 1 279 ? 70.623 26.079 2.702 1.00 18.42 277 ALA A O 1
ATOM 2079 N N . ALA A 1 280 ? 69.959 27.390 0.968 1.00 18.61 278 ALA A N 1
ATOM 2080 C CA . ALA A 1 280 ? 70.774 28.563 1.385 1.00 18.84 278 ALA A CA 1
ATOM 2081 C C . ALA A 1 280 ? 70.336 29.028 2.778 1.00 19.58 278 ALA A C 1
ATOM 2082 O O . ALA A 1 280 ? 71.160 29.302 3.685 1.00 18.54 278 ALA A O 1
ATOM 2084 N N . ALA A 1 281 ? 69.024 29.157 2.925 1.00 18.03 279 ALA A N 1
ATOM 2085 C CA . ALA A 1 281 ? 68.432 29.583 4.187 1.00 18.24 279 ALA A CA 1
ATOM 2086 C C . ALA A 1 281 ? 68.783 28.636 5.353 1.00 17.54 279 ALA A C 1
ATOM 2087 O O . ALA A 1 281 ? 69.198 29.094 6.407 1.00 18.08 279 ALA A O 1
ATOM 2089 N N . ALA A 1 282 ? 68.666 27.327 5.151 1.00 18.29 280 ALA A N 1
ATOM 2090 C CA . ALA A 1 282 ? 69.070 26.335 6.171 1.00 17.99 280 ALA A CA 1
ATOM 2091 C C . ALA A 1 282 ? 70.579 26.454 6.547 1.00 17.21 280 ALA A C 1
ATOM 2092 O O . ALA A 1 282 ? 70.936 26.523 7.762 1.00 16.24 280 ALA A O 1
ATOM 2094 N N . ALA A 1 283 ? 71.419 26.556 5.519 1.00 17.91 281 ALA A N 1
ATOM 2095 C CA . ALA A 1 283 ? 72.905 26.645 5.664 1.00 18.46 281 ALA A CA 1
ATOM 2096 C C . ALA A 1 283 ? 73.280 27.854 6.497 1.00 18.54 281 ALA A C 1
ATOM 2097 O O . ALA A 1 283 ? 74.183 27.780 7.318 1.00 18.58 281 ALA A O 1
ATOM 2099 N N . ILE A 1 284 ? 72.579 28.972 6.293 1.00 17.60 282 ILE A N 1
ATOM 2100 C CA . ILE A 1 284 ? 72.896 30.192 7.015 1.00 18.45 282 ILE A CA 1
ATOM 2101 C C . ILE A 1 284 ? 72.718 29.934 8.508 1.00 18.03 282 ILE A C 1
ATOM 2102 O O . ILE A 1 284 ? 73.523 30.384 9.288 1.00 17.75 282 ILE A O 1
ATOM 2107 N N . THR A 1 285 ? 71.675 29.212 8.862 1.00 18.13 283 THR A N 1
ATOM 2108 C CA . THR A 1 285 ? 71.313 28.980 10.294 1.00 19.20 283 THR A CA 1
ATOM 2109 C C . THR A 1 285 ? 72.228 27.966 10.973 1.00 19.76 283 THR A C 1
ATOM 2110 O O . THR A 1 285 ? 72.183 27.801 12.196 1.00 19.51 283 THR A O 1
ATOM 2114 N N . VAL A 1 286 ? 73.043 27.258 10.195 1.00 19.27 284 VAL A N 1
ATOM 2115 C CA . VAL A 1 286 ? 73.877 26.188 10.788 1.00 19.70 284 VAL A CA 1
ATOM 2116 C C . VAL A 1 286 ? 75.348 26.309 10.382 1.00 19.66 284 VAL A C 1
ATOM 2117 O O . VAL A 1 286 ? 76.141 25.409 10.650 1.00 19.19 284 VAL A O 1
ATOM 2121 N N . GLN A 1 287 ? 75.720 27.437 9.784 1.00 18.86 285 GLN A N 1
ATOM 2122 C CA . GLN A 1 287 ? 77.110 27.581 9.298 1.00 19.24 285 GLN A CA 1
ATOM 2123 C C . GLN A 1 287 ? 78.165 27.752 10.414 1.00 18.86 285 GLN A C 1
ATOM 2124 O O . GLN A 1 287 ? 79.382 27.601 10.160 1.00 18.80 285 GLN A O 1
ATOM 2130 N N . SER A 1 288 ? 77.724 28.087 11.632 1.00 18.01 286 SER A N 1
ATOM 2131 C CA . SER A 1 288 ? 78.612 28.037 12.836 1.00 17.76 286 SER A CA 1
ATOM 2132 C C . SER A 1 288 ? 77.798 27.618 14.042 1.00 17.60 286 SER A C 1
ATOM 2133 O O . SER A 1 288 ? 76.574 27.652 13.989 1.00 18.05 286 SER A O 1
ATOM 2136 N N . SER A 1 289 ? 78.467 27.245 15.121 1.00 17.24 287 SER A N 1
ATOM 2137 C CA . SER A 1 289 ? 77.824 27.028 16.423 1.00 18.01 287 SER A CA 1
ATOM 2138 C C . SER A 1 289 ? 76.924 28.184 16.857 1.00 17.01 287 SER A C 1
ATOM 2139 O O . SER A 1 289 ? 76.013 27.992 17.663 1.00 16.21 287 SER A O 1
ATOM 2142 N N . PHE A 1 290 ? 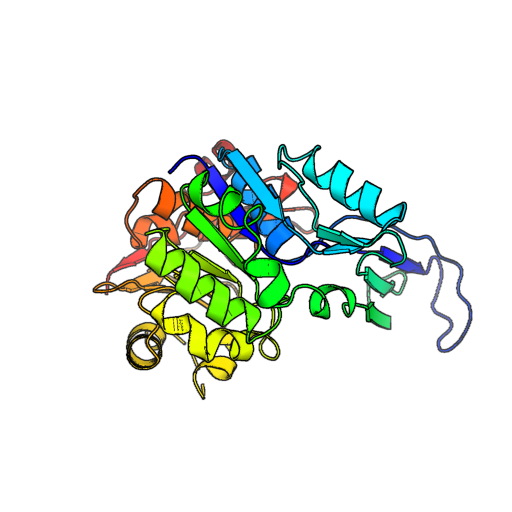77.193 29.373 16.338 1.00 16.21 288 PHE A N 1
ATOM 2143 C CA . PHE A 1 290 ? 76.528 30.585 16.832 1.00 17.00 288 PHE A CA 1
ATOM 2144 C C . PHE A 1 290 ? 75.489 31.123 15.831 1.00 16.46 288 PHE A C 1
ATOM 2145 O O . PHE A 1 290 ? 74.827 32.135 16.096 1.00 15.88 288 PHE A O 1
ATOM 2153 N N . ALA A 1 291 ? 75.405 30.459 14.673 1.00 17.06 289 ALA A N 1
ATOM 2154 C CA . ALA A 1 291 ? 74.473 30.856 13.620 1.00 17.43 289 ALA A CA 1
ATOM 2155 C C . ALA A 1 291 ? 73.047 30.619 14.082 1.00 17.00 289 ALA A C 1
ATOM 2156 O O . ALA A 1 291 ? 72.748 29.647 14.806 1.00 16.54 289 ALA A O 1
ATOM 2158 N N . THR A 1 292 ? 72.151 31.508 13.676 1.00 16.39 290 THR A N 1
ATOM 2159 C CA . THR A 1 292 ? 70.740 31.314 14.010 1.00 17.80 290 THR A CA 1
ATOM 2160 C C . THR A 1 292 ? 69.860 31.863 12.886 1.00 17.55 290 THR A C 1
ATOM 2161 O O . THR A 1 292 ? 70.362 32.575 11.995 1.00 17.07 290 THR A O 1
ATOM 2165 N N . SER A 1 293 ? 68.540 31.618 12.987 1.00 17.06 291 SER A N 1
ATOM 2166 C CA . SER A 1 293 ? 67.616 32.135 11.966 1.00 16.10 291 SER A CA 1
ATOM 2167 C C . SER A 1 293 ? 67.552 33.681 12.050 1.00 16.33 291 SER A C 1
ATOM 2168 O O . SER A 1 293 ? 67.062 34.323 11.084 1.00 16.05 291 SER A O 1
ATOM 2171 N N . GLN A 1 294 ? 68.070 34.294 13.120 1.00 15.26 292 GLN A N 1
ATOM 2172 C CA . GLN A 1 294 ? 68.135 35.772 13.118 1.00 16.20 292 GLN A CA 1
ATOM 2173 C C . GLN A 1 294 ? 69.063 36.301 12.025 1.00 16.90 292 GLN A C 1
ATOM 2174 O O . GLN A 1 294 ? 68.940 37.472 11.577 1.00 17.29 292 GLN A O 1
ATOM 2180 N N . ASP A 1 295 ? 69.956 35.445 11.565 1.00 16.69 293 ASP A N 1
ATOM 2181 C CA . ASP A 1 295 ? 70.866 35.819 10.414 1.00 17.00 293 ASP A CA 1
ATOM 2182 C C . ASP A 1 295 ? 70.216 35.776 9.013 1.00 17.22 293 ASP A C 1
ATOM 2183 O O . ASP A 1 295 ? 70.825 36.205 8.030 1.00 18.64 293 ASP A O 1
ATOM 2188 N N . LEU A 1 296 ? 68.980 35.275 8.932 1.00 17.06 294 LEU A N 1
ATOM 2189 C CA . LEU A 1 296 ? 68.223 35.238 7.675 1.00 17.14 294 LEU A CA 1
ATOM 2190 C C . LEU A 1 296 ? 67.733 36.594 7.229 1.00 17.51 294 LEU A C 1
ATOM 2191 O O . LEU A 1 296 ? 67.153 37.351 8.012 1.00 17.29 294 LEU A O 1
ATOM 2196 N N . SER A 1 297 ? 67.987 36.876 5.942 1.00 18.70 295 SER A N 1
ATOM 2197 C CA . SER A 1 297 ? 67.495 38.082 5.270 1.00 18.27 295 SER A CA 1
ATOM 2198 C C . SER A 1 297 ? 67.592 37.790 3.779 1.00 18.73 295 SER A C 1
ATOM 2199 O O . SER A 1 297 ? 68.246 36.817 3.372 1.00 17.04 295 SER A O 1
ATOM 2202 N N . LYS A 1 298 ? 66.949 38.604 2.941 1.00 18.44 296 LYS A N 1
ATOM 2203 C CA . LYS A 1 298 ? 67.093 38.401 1.488 1.00 20.12 296 LYS A CA 1
ATOM 2204 C C . LYS A 1 298 ? 68.559 38.529 1.158 1.00 19.50 296 LYS A C 1
ATOM 2205 O O . LYS A 1 298 ? 69.084 37.794 0.346 1.00 20.82 296 LYS A O 1
ATOM 2211 N N . ASP A 1 299 ? 69.229 39.485 1.775 1.00 19.87 297 ASP A N 1
ATOM 2212 C CA . ASP A 1 299 ? 70.643 39.663 1.431 1.00 21.33 297 ASP A CA 1
ATOM 2213 C C . ASP A 1 299 ? 71.549 38.500 1.852 1.00 20.94 297 ASP A C 1
ATOM 2214 O O . ASP A 1 299 ? 72.487 38.141 1.114 1.00 20.55 297 ASP A O 1
ATOM 2219 N N . SER A 1 300 ? 71.312 37.914 3.027 1.00 19.14 298 SER A N 1
ATOM 2220 C CA . SER A 1 300 ? 72.183 36.829 3.442 1.00 18.29 298 SER A CA 1
ATOM 2221 C C . SER A 1 300 ? 71.917 35.568 2.612 1.00 17.91 298 SER A C 1
ATOM 2222 O O . SER A 1 300 ? 72.830 34.792 2.317 1.00 17.38 298 SER A O 1
ATOM 2225 N N . VAL A 1 301 ? 70.665 35.368 2.218 1.00 18.37 299 VAL A N 1
ATOM 2226 C CA . VAL A 1 301 ? 70.339 34.234 1.392 1.00 19.75 299 VAL A CA 1
ATOM 2227 C C . VAL A 1 301 ? 71.051 34.416 0.045 1.00 21.04 299 VAL A C 1
ATOM 2228 O O . VAL A 1 301 ? 71.700 33.506 -0.444 1.00 20.75 299 VAL A O 1
ATOM 2232 N N . GLU A 1 302 ? 70.899 35.595 -0.551 1.00 22.09 300 GLU A N 1
ATOM 2233 C CA . GLU A 1 302 ? 71.628 35.996 -1.754 1.00 22.30 300 GLU A CA 1
ATOM 2234 C C . GLU A 1 302 ? 73.129 35.693 -1.634 1.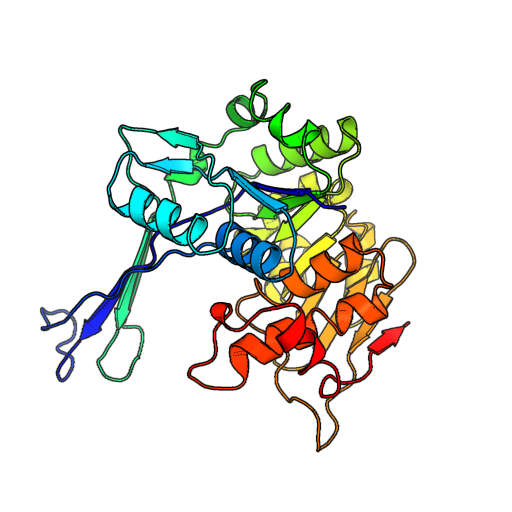00 22.20 300 GLU A C 1
ATOM 2235 O O . GLU A 1 302 ? 73.727 35.158 -2.569 1.00 20.78 300 GLU A O 1
ATOM 2241 N N . ALA A 1 303 ? 73.733 35.995 -0.472 1.00 21.64 301 ALA A N 1
ATOM 2242 C CA . ALA A 1 303 ? 75.162 35.779 -0.279 1.00 21.86 301 ALA A CA 1
ATOM 2243 C C . ALA A 1 303 ? 75.556 34.283 -0.157 1.00 22.23 301 ALA A C 1
ATOM 2244 O O . ALA A 1 303 ? 76.684 33.905 -0.533 1.00 22.47 301 ALA A O 1
ATOM 2246 N N . MET A 1 304 ? 74.657 33.459 0.381 1.00 21.43 302 MET A N 1
ATOM 2247 C CA A MET A 1 304 ? 74.974 32.046 0.608 0.50 21.37 302 MET A CA 1
ATOM 2248 C CA B MET A 1 304 ? 74.901 32.026 0.626 0.50 21.62 302 MET A CA 1
ATOM 2249 C C . MET A 1 304 ? 74.677 31.205 -0.637 1.00 21.62 302 MET A C 1
ATOM 2250 O O . MET A 1 304 ? 75.298 30.164 -0.841 1.00 21.01 302 MET A O 1
ATOM 2259 N N . LEU A 1 305 ? 73.763 31.687 -1.470 1.00 21.41 303 LEU A N 1
ATOM 2260 C CA . LEU A 1 305 ? 73.329 30.919 -2.626 1.00 21.89 303 LEU A CA 1
ATOM 2261 C C . LEU A 1 305 ? 74.446 30.388 -3.552 1.00 21.62 303 LEU A C 1
ATOM 2262 O O . LEU A 1 305 ? 74.358 29.266 -4.033 1.00 21.57 303 LEU A O 1
ATOM 2267 N N . GLY A 1 306 ? 75.481 31.185 -3.795 1.00 22.63 304 GLY A N 1
ATOM 2268 C CA . GLY A 1 306 ? 76.591 30.757 -4.669 1.00 23.69 304 GLY A CA 1
ATOM 2269 C C . GLY A 1 306 ? 77.360 29.545 -4.117 1.00 23.98 304 GLY A C 1
ATOM 2270 O O . GLY A 1 306 ? 78.096 28.873 -4.835 1.00 23.35 304 GLY A O 1
ATOM 2271 N N . LEU A 1 307 ? 77.176 29.265 -2.832 1.00 23.42 305 LEU A N 1
ATOM 2272 C CA A LEU A 1 307 ? 77.869 28.156 -2.173 0.60 23.46 305 LEU A CA 1
ATOM 2273 C CA B LEU A 1 307 ? 77.866 28.166 -2.139 0.40 23.80 305 LEU A CA 1
ATOM 2274 C C . LEU A 1 307 ? 77.008 26.901 -2.102 1.00 24.34 305 LEU A C 1
ATOM 2275 O O . LEU A 1 307 ? 77.488 25.810 -1.729 1.00 24.36 305 LEU A O 1
ATOM 2284 N N . VAL A 1 308 ? 75.735 27.061 -2.461 1.00 24.54 306 VAL A N 1
ATOM 2285 C CA . VAL A 1 308 ? 74.771 25.963 -2.455 1.00 26.72 306 VAL A CA 1
ATOM 2286 C C . VAL A 1 308 ? 74.968 25.071 -3.673 1.00 27.06 306 VAL A C 1
ATOM 2287 O O . VAL A 1 308 ? 75.059 25.563 -4.793 1.00 26.17 306 VAL A O 1
ATOM 2291 N N . PRO A 1 309 ? 75.040 23.752 -3.448 1.00 28.28 307 PRO A N 1
ATOM 2292 C CA . PRO A 1 309 ? 75.149 22.854 -4.601 1.00 30.33 307 PRO A CA 1
ATOM 2293 C C . PRO A 1 309 ? 74.057 23.089 -5.643 1.00 31.49 307 PRO A C 1
ATOM 2294 O O . PRO A 1 309 ? 72.972 23.571 -5.315 1.00 30.83 307 PRO A O 1
ATOM 2298 N N . GLN A 1 310 ? 74.338 22.738 -6.893 1.00 33.52 308 GLN A N 1
ATOM 2299 C CA . GLN A 1 310 ? 73.291 22.762 -7.934 1.00 35.16 308 GLN A CA 1
ATOM 2300 C C . GLN A 1 310 ? 72.125 21.787 -7.683 1.00 35.41 308 GLN A C 1
ATOM 2301 O O . GLN A 1 310 ? 72.292 20.774 -6.987 1.00 35.86 308 GLN A O 1
ATOM 2307 N N . ALA A 1 311 ? 70.949 22.121 -8.227 1.00 34.98 309 ALA A N 1
ATOM 2308 C CA . ALA A 1 311 ? 69.770 21.273 -8.120 1.00 35.03 309 ALA A CA 1
ATOM 2309 C C . ALA A 1 311 ? 69.512 20.639 -9.476 1.00 35.45 309 ALA A C 1
ATOM 2310 O O . ALA A 1 311 ? 69.875 21.210 -10.508 1.00 35.73 309 ALA A O 1
ATOM 2312 N N . GLU A 1 312 ? 68.925 19.448 -9.461 1.00 36.14 310 GLU A N 1
ATOM 2313 C CA . GLU A 1 312 ? 68.668 18.688 -10.685 1.00 37.81 310 GLU A CA 1
ATOM 2314 C C . GLU A 1 312 ? 67.183 18.343 -10.784 1.00 38.25 310 GLU A C 1
ATOM 2315 O O . GLU A 1 312 ? 66.668 17.636 -9.922 1.00 38.04 310 GLU A O 1
ATOM 2321 N N . MET A 1 313 ? 66.499 18.856 -11.813 1.00 39.25 311 MET A N 1
ATOM 2322 C CA . MET A 1 313 ? 65.133 18.409 -12.126 1.00 39.99 311 MET A CA 1
ATOM 2323 C C . MET A 1 313 ? 65.192 16.939 -12.539 1.00 40.31 311 MET A C 1
ATOM 2324 O O . MET A 1 313 ? 66.179 16.494 -13.136 1.00 40.31 311 MET A O 1
ATOM 2329 N N . LEU A 1 314 ? 64.138 16.194 -12.224 1.00 40.92 312 LEU A N 1
ATOM 2330 C CA . LEU A 1 314 ? 64.065 14.766 -12.527 1.00 41.57 312 LEU A CA 1
ATOM 2331 C C . LEU A 1 314 ? 62.726 14.415 -13.182 1.00 41.89 312 LEU A C 1
ATOM 2332 O O . LEU A 1 314 ? 62.676 13.732 -14.223 1.00 42.89 312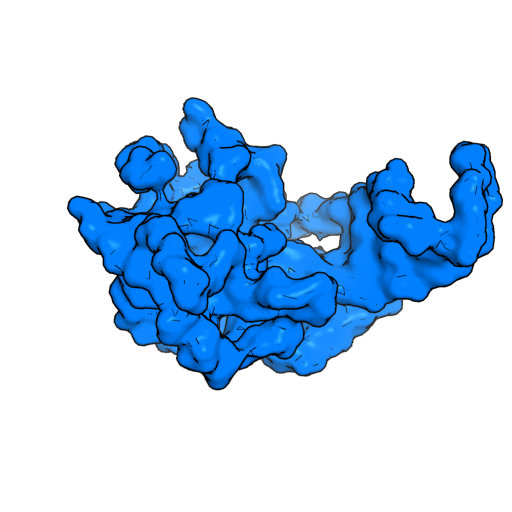 LEU A O 1
#

Radius of gyration: 19.08 Å; Cα contacts (8 Å, |Δi|>4): 770; chains: 1; bounding box: 51×38×56 Å

B-factor: mean 27.71, std 9.8, range [9.99, 64.01]

Secondary structure (DSSP, 8-state):
--EEEEES--EEEEEEEESSS--TTS---EEEEEEEE-HHHHHHHHHHHTT-EEEEE-EEESSHHHHHHHHHHHHTT-EE--EEETTSPPPEEEEEE-TTS-EEEEEEE-GGGGG--HHHHTSHHHHHHHHH-SEEEEETTS-HHHHHHHHHHHHHTT--EEEE--SHHHHGGGTTTGGG-SEEEEEHHHHHHHH--TTHHHHHHHTT---EEEEETTTEEEEE-SS-EEEEPPP-SSS-S----SSHHHHHHHHHHHHTT--HHHHHHHHHHHHHHHHSSTT--GGG--HHHHHHHHTTSPPEEE-

Sequence (307 aa):
MMKKILVLGGAHIDDRRGMIETEETAPGASNPGSWMMEEAGGGGFNAARNLSRLGFEVRIIAPRGGDVTGEVVAEAARQQAGVEDTPFTFLDRRTPSYTAILERDGNLVIALADMDLYKLFTPRRLKVRAVRREAIIASSDFLLCDANLPEEDTLTALGLIARACEKPLAAIAISPAKAVKLKAALGDIDILFMNEAEARALTGVRDWPNILRKAGLSGGVVTRGASEVVAFNGTEKAILHPPLIREVKDVTGAGDAMMASGYLAAIAEGKTIREALRQQGAAAAAITVQSSFATSQDLSKDSVEAMMLGLLVPQAEML

Organism: Agrobacterium fabrum (strain C58 / ATCC 33970) (NCBI:txid176299)

InterPro domains:
  IPR002173 Carbohydrate/purine kinase, PfkB, conserved site [PS00584] (231-244)
  IPR011611 Carbohydrate kinase PfkB [PF00294] (12-275)
  IPR029056 Ribokinase-like [G3DSA:3.40.1190.20] (1-297)
  IPR029056 Ribokinase-like [SSF53613] (11-286)

Foldseek 3Di:
DAEEEEEEAKAKEKEWEADDADDPPDDGDTDIDIAMDTLRLLLQLLLLQARGQYEYEEEAELDPSSVRSVVVCVVSNYHYDYPYDDPDHGWYKYFYAYNVGHTPDIDTDLCSLAVCALVNCPDPVNLVVQLPGQAYEYELSHALRNLLSVLVSCVVSVHAYEYEDQALVSLLSCQNSQLSHQEYEEEPSNLCSNQCAQPSCVSSVVSNHQWYKYHYDFFWIWTGGNPWIKIFDQFDPQAQRGQADSGSQLCSQLVSCVVVPHDSQNSNLRSSLRSCQQVVDPPRHSVSRHNVSSVVSSVRGGGMGMD

Solvent-accessible surface area: 13985 Å² total; per-residue (Å²): 117,121,59,2,2,0,0,0,0,0,30,2,37,59,120,5,57,9,84,62,161,43,43,117,95,68,109,38,75,44,63,114,106,84,114,5,6,7,18,0,0,34,0,0,34,0,0,20,49,7,43,16,89,2,62,0,10,0,0,9,5,40,16,109,15,2,112,51,0,12,73,18,0,140,141,18,56,4,87,28,38,50,43,60,28,146,130,87,144,3,1,24,72,36,4,72,5,41,165,122,34,80,88,73,122,32,137,64,68,39,74,3,5,133,45,0,43,24,204,84,0,132,64,201,71,8,94,106,4,0,107,55,5,47,8,0,1,1,0,0,15,0,25,77,83,0,1,36,9,0,0,93,11,2,145,70,22,156,45,41,1,0,0,14,0,53,29,61,83,56,0,63,43,0,125,62,1,3,60,24,1,66,12,0,10,10,56,24,39,16,0,137,38,13,29,99,20,126,84,22,1,104,62,0,70,142,36,34,0,54,0,0,1,0,20,94,61,50,29,79,0,0,0,2,43,49,124,76,64,0,17,9,68,105,36,121,171,150,19,28,114,53,2,22,34,110,25,19,2,8,1,0,0,2,1,1,0,42,3,78,63,85,73,7,76,79,0,0,30,26,0,0,0,0,0,0,4,20,53,116,57,109,179,16,66,21,137,71,4,41,128,101,31,9,129,76,21,59,50,56,3,2,93,9,75,68,93

CATH classification: 3.40.1190.20